Protein AF-A0A0B8PSY9-F1 (afdb_monomer_lite)

Radius of gyration: 21.21 Å; chains: 1; bounding box: 65×30×63 Å

InterPro domains:
  IPR018584 Glycosyltransferase family 87 [PF09594] (90-192)

Secondary structure (DSSP, 8-state):
-HHHHHHHHHHHHHHHHHHHHHIIIIIHHHHHHHHHS--TT---TTHHHHHHHHHHHHHHTT-TGGGT-HHHHGGGS-HHHHTTT------S-TTHHHHHHHHHTS-HHHHHHHHHHHHHHHHHHHHHHHS---HHHHHHHHTSHHHHHHHHHT-SHHHHHHHHHHHHHTTTT-HHHHHHHHHHGGGSHHHHHHHHHHHHHHHHHHHHHHHHHSS--

Foldseek 3Di:
DVVVVVVVVVVLVVVLVVQVVCCVPPPCVVCVCVVPNPNLALDDQQQLVQLLLLQLLCVVVVNNVLQADQVSSLVSHPPSNVVNPHRRHDPWDPVLSVVCNVLNVDDPVVSLVVLLVVLVVLLVVLCVLQDDDDPVVNVCVCPGVVNVVCSRNVHCPSVLVSLQSQLVSCVPPPVVSSVVSLVVNVRHVVCVVVSVVVSVCVVVVCVVCVVVVVPDD

Sequence (217 aa):
MRSLKIEMILQEFYFGSVVALCYRLFFIPRQLCFFYGELSRGQVVGRDYLNAWTAINLAMDGKYEDIFFPDKFINHAPLNIQSTNVVAYFSYPPQYLLFLIPFSFFTYKISLILWTLTNLMVFYISIRCAFDFSKRNLFIMIFSPVVILNISFGQNGILTGSLFILAVSFIHNKPILSGIFFGLLTIKPTLVSLYHSLYFLVVIGEFLYQPLLLHWP

pLDDT: mean 74.14, std 16.17, range [36.41, 95.5]

Organism: NCBI:txid1481914

Structure (mmCIF, N/CA/C/O backbone):
data_AF-A0A0B8PSY9-F1
#
_entry.id   AF-A0A0B8PSY9-F1
#
loop_
_atom_site.group_PDB
_atom_site.id
_atom_site.type_symbol
_atom_site.label_atom_id
_atom_site.label_alt_id
_atom_site.label_comp_id
_atom_site.label_asym_id
_atom_site.label_entity_id
_atom_site.label_seq_id
_atom_site.pdbx_PDB_ins_code
_atom_site.Cartn_x
_atom_site.Cartn_y
_atom_site.Cartn_z
_atom_site.occupancy
_atom_site.B_iso_or_equiv
_atom_site.auth_seq_id
_atom_site.auth_comp_id
_atom_site.auth_asym_id
_atom_site.auth_atom_id
_atom_site.pdbx_PDB_model_num
ATOM 1 N N . MET A 1 1 ? -8.319 1.505 40.597 1.00 47.38 1 MET A N 1
ATOM 2 C CA . MET A 1 1 ? -8.176 2.412 39.425 1.00 47.38 1 MET A CA 1
ATOM 3 C C . MET A 1 1 ? -6.753 2.930 39.189 1.00 47.38 1 MET A C 1
ATOM 5 O O . MET A 1 1 ? -6.352 2.986 38.035 1.00 47.38 1 MET A O 1
ATOM 9 N N . ARG A 1 2 ? -5.970 3.310 40.216 1.00 39.88 2 ARG A N 1
ATOM 10 C CA . ARG A 1 2 ? -4.577 3.791 40.041 1.00 39.88 2 ARG A CA 1
ATOM 11 C C . ARG A 1 2 ? -3.582 2.687 39.627 1.00 39.88 2 ARG A C 1
ATOM 13 O O . ARG A 1 2 ? -2.696 2.964 38.831 1.00 39.88 2 ARG A O 1
ATOM 20 N N . SER A 1 3 ? -3.775 1.455 40.103 1.00 43.34 3 SER A N 1
ATOM 21 C CA . SER A 1 3 ? -2.954 0.275 39.765 1.00 43.34 3 SER A CA 1
ATOM 22 C C . SER A 1 3 ? -3.094 -0.159 38.301 1.00 43.34 3 SER A C 1
ATOM 24 O O . SER A 1 3 ? -2.090 -0.316 37.620 1.00 43.34 3 SER A O 1
ATOM 26 N N . LEU A 1 4 ? -4.327 -0.220 37.783 1.00 45.81 4 LEU A N 1
ATOM 27 C CA . LEU A 1 4 ? -4.625 -0.541 36.376 1.00 45.81 4 LEU A CA 1
ATOM 28 C C . LEU A 1 4 ? -3.958 0.429 35.385 1.00 45.81 4 LEU A C 1
ATOM 30 O O . LEU A 1 4 ? -3.499 0.018 34.326 1.00 45.81 4 LEU A O 1
ATOM 34 N N . LYS A 1 5 ? -3.851 1.720 35.735 1.00 47.41 5 LYS A N 1
ATOM 35 C CA . LYS A 1 5 ? -3.136 2.704 34.903 1.00 47.41 5 LYS A CA 1
ATOM 36 C C . LYS A 1 5 ? -1.628 2.448 34.856 1.00 47.41 5 LYS A C 1
ATOM 38 O O . LYS A 1 5 ? -1.018 2.707 33.828 1.00 47.41 5 LYS A O 1
ATOM 43 N N . ILE A 1 6 ? -1.035 1.960 35.946 1.00 51.66 6 ILE A N 1
ATOM 44 C CA . ILE A 1 6 ? 0.402 1.658 36.019 1.00 51.66 6 ILE A CA 1
ATOM 45 C C . ILE A 1 6 ? 0.712 0.381 35.236 1.00 51.66 6 ILE A C 1
ATOM 47 O O . ILE A 1 6 ? 1.653 0.378 34.450 1.00 51.66 6 ILE A O 1
ATOM 51 N N . GLU A 1 7 ? -0.107 -0.664 35.376 1.00 51.75 7 GLU A N 1
ATOM 52 C CA . GLU A 1 7 ? 0.047 -1.898 34.595 1.00 51.75 7 GLU A CA 1
ATOM 53 C C . GLU A 1 7 ? -0.077 -1.645 33.095 1.00 51.75 7 GLU A C 1
ATOM 55 O O . GLU A 1 7 ? 0.760 -2.113 32.333 1.00 51.75 7 GLU A O 1
ATOM 60 N N . MET A 1 8 ? -1.040 -0.820 32.679 1.00 47.91 8 MET A N 1
ATOM 61 C CA . MET A 1 8 ? -1.210 -0.444 31.276 1.00 47.91 8 MET A CA 1
ATOM 62 C C . MET A 1 8 ? 0.017 0.305 30.727 1.00 47.91 8 MET A C 1
ATOM 64 O O . MET A 1 8 ? 0.499 -0.013 29.643 1.00 47.91 8 MET A O 1
ATOM 68 N N . ILE A 1 9 ? 0.588 1.239 31.499 1.00 52.78 9 ILE A N 1
ATOM 69 C CA . ILE A 1 9 ? 1.818 1.956 31.117 1.00 52.78 9 ILE A CA 1
ATOM 70 C C . ILE A 1 9 ? 3.011 0.995 31.013 1.00 52.78 9 ILE A C 1
ATOM 72 O O . ILE A 1 9 ? 3.816 1.112 30.088 1.00 52.78 9 ILE A O 1
ATOM 76 N N . LEU A 1 10 ? 3.128 0.036 31.935 1.00 49.84 10 LEU A N 1
ATOM 77 C CA . LEU A 1 10 ? 4.190 -0.972 31.926 1.00 49.84 10 LEU A CA 1
ATOM 78 C C . LEU A 1 10 ? 4.044 -1.943 30.750 1.00 49.84 10 LEU A C 1
ATOM 80 O O . LEU A 1 10 ? 5.043 -2.264 30.113 1.00 49.84 10 LEU A O 1
ATOM 84 N N . GLN A 1 11 ? 2.821 -2.355 30.410 1.00 56.81 11 GLN A N 1
ATOM 85 C CA . GLN A 1 11 ? 2.537 -3.201 29.249 1.00 56.81 11 GLN A CA 1
ATOM 86 C C . GLN A 1 11 ? 2.895 -2.496 27.940 1.00 56.81 11 GLN A C 1
ATOM 88 O O . GLN A 1 11 ? 3.512 -3.094 27.064 1.00 56.81 11 GLN A O 1
ATOM 93 N N . GLU A 1 12 ? 2.573 -1.210 27.821 1.00 54.72 12 GLU A N 1
ATOM 94 C CA . GLU A 1 12 ? 2.927 -0.407 26.650 1.00 54.72 12 GLU A CA 1
ATOM 95 C C . GLU A 1 12 ? 4.437 -0.161 26.548 1.00 54.72 12 GLU A C 1
ATOM 97 O O . GLU A 1 12 ? 4.996 -0.204 25.451 1.00 54.72 12 GLU A O 1
ATOM 102 N N . PHE A 1 13 ? 5.119 0.060 27.676 1.00 54.88 13 PHE A N 1
ATOM 103 C CA . PHE A 1 13 ? 6.575 0.205 27.708 1.00 54.88 13 PHE A CA 1
ATOM 104 C C . PHE A 1 13 ? 7.282 -1.116 27.374 1.00 54.88 13 PHE A C 1
ATOM 106 O O . PHE A 1 13 ? 8.259 -1.139 26.623 1.00 54.88 13 PHE A O 1
ATOM 113 N N . TYR A 1 14 ? 6.757 -2.234 27.875 1.00 59.72 14 TYR A N 1
ATOM 114 C CA . TYR A 1 14 ? 7.242 -3.575 27.568 1.00 59.72 14 TYR A CA 1
ATOM 115 C C . TYR A 1 14 ? 7.034 -3.909 26.087 1.00 59.72 14 TYR A C 1
ATOM 117 O O . TYR A 1 14 ? 7.961 -4.335 25.404 1.00 59.72 14 TYR A O 1
ATOM 125 N N . PHE A 1 15 ? 5.853 -3.611 25.548 1.00 59.28 15 PHE A N 1
ATOM 126 C CA . PHE A 1 15 ? 5.566 -3.788 24.130 1.00 59.28 15 PHE A CA 1
ATOM 127 C C . PHE A 1 15 ? 6.504 -2.935 23.266 1.00 59.28 15 PHE A C 1
ATOM 129 O O . PHE A 1 15 ? 7.172 -3.466 22.385 1.00 59.28 15 PHE A O 1
ATOM 136 N N . GLY A 1 16 ? 6.643 -1.639 23.564 1.00 55.50 16 GLY A N 1
ATOM 137 C CA . GLY A 1 16 ? 7.551 -0.743 22.843 1.00 55.50 16 GLY A CA 1
ATOM 138 C C . GLY A 1 16 ? 9.023 -1.171 22.900 1.00 55.50 16 GLY A C 1
ATOM 139 O O . GLY A 1 16 ? 9.730 -1.061 21.900 1.00 55.50 16 GLY A O 1
ATOM 140 N N . SER A 1 17 ? 9.486 -1.710 24.031 1.00 54.12 17 SER A N 1
ATOM 141 C CA . SER A 1 17 ? 10.870 -2.177 24.200 1.00 54.12 17 SER A CA 1
ATOM 142 C C . SER A 1 17 ? 11.144 -3.512 23.502 1.00 54.12 17 SER A C 1
ATOM 144 O O . SER A 1 17 ? 12.184 -3.637 22.857 1.00 54.12 17 SER A O 1
ATOM 146 N N . VAL A 1 18 ? 10.210 -4.468 23.525 1.00 64.19 18 VAL A N 1
ATOM 147 C CA . VAL A 1 18 ? 10.298 -5.717 22.741 1.00 64.19 18 VAL A CA 1
ATOM 148 C C . VAL A 1 18 ? 10.314 -5.406 21.247 1.00 64.19 18 VAL A C 1
ATOM 150 O O . VAL A 1 18 ? 11.154 -5.902 20.504 1.00 64.19 18 VAL A O 1
ATOM 153 N N . VAL A 1 19 ? 9.435 -4.511 20.814 1.00 60.22 19 VAL A N 1
ATOM 154 C CA . VAL A 1 19 ? 9.326 -4.049 19.432 1.00 60.22 19 VAL A CA 1
ATOM 155 C C . VAL A 1 19 ? 10.614 -3.352 18.964 1.00 60.22 19 VAL A C 1
ATOM 157 O O . VAL A 1 19 ? 11.132 -3.660 17.887 1.00 60.22 19 VAL A O 1
ATOM 160 N N . ALA A 1 20 ? 11.187 -2.472 19.791 1.00 55.94 20 ALA A N 1
ATOM 161 C CA . ALA A 1 20 ? 12.469 -1.823 19.520 1.00 55.94 20 ALA A CA 1
ATOM 162 C C . ALA A 1 20 ? 13.642 -2.818 19.510 1.00 55.94 20 ALA A C 1
ATOM 164 O O . ALA A 1 20 ? 14.551 -2.683 18.691 1.00 55.94 20 ALA A O 1
ATOM 165 N N . LEU A 1 21 ? 13.620 -3.833 20.377 1.00 63.31 21 LEU A N 1
ATOM 166 C CA . LEU A 1 21 ? 14.633 -4.885 20.445 1.00 63.31 21 LEU A CA 1
ATOM 167 C C . LEU A 1 21 ? 14.578 -5.804 19.217 1.00 63.31 21 LEU A C 1
ATOM 169 O O . LEU A 1 21 ? 15.612 -6.057 18.605 1.00 63.31 21 LEU A O 1
ATOM 173 N N . CYS A 1 22 ? 13.387 -6.236 18.795 1.00 60.94 22 CYS A N 1
ATOM 174 C CA . CYS A 1 22 ? 13.188 -6.993 17.558 1.00 60.94 22 CYS A CA 1
ATOM 175 C C . CYS A 1 22 ? 13.665 -6.197 16.334 1.00 60.94 22 CYS A C 1
ATOM 177 O O . CYS A 1 22 ? 14.347 -6.746 15.468 1.00 60.94 22 CYS A O 1
ATOM 179 N N . TYR A 1 23 ? 13.378 -4.892 16.290 1.00 59.50 23 TYR A N 1
ATOM 180 C CA . TYR A 1 23 ? 13.890 -3.995 15.252 1.00 59.50 23 TYR A CA 1
ATOM 181 C C . TYR A 1 23 ? 15.427 -3.898 15.274 1.00 59.50 23 TYR A C 1
ATOM 183 O O . TYR A 1 23 ? 16.082 -3.975 14.234 1.00 59.50 23 TYR A O 1
ATOM 191 N N . ARG A 1 24 ? 16.037 -3.796 16.460 1.00 56.50 24 ARG A N 1
ATOM 192 C CA . ARG A 1 24 ? 17.499 -3.729 16.614 1.00 56.50 24 ARG A CA 1
ATOM 193 C C . ARG A 1 24 ? 18.202 -5.024 16.209 1.00 56.50 24 ARG A C 1
ATOM 195 O O . ARG A 1 24 ? 19.184 -4.964 15.479 1.00 56.50 24 ARG A O 1
ATOM 202 N N . LEU A 1 25 ? 17.708 -6.170 16.675 1.00 60.06 25 LEU A N 1
ATOM 203 C CA . LEU A 1 25 ? 18.386 -7.461 16.538 1.00 60.06 25 LEU A CA 1
ATOM 204 C C . LEU A 1 25 ? 18.235 -8.076 15.142 1.00 60.06 25 LEU A C 1
ATOM 206 O O . LEU A 1 25 ? 19.196 -8.628 14.619 1.00 60.06 25 LEU A O 1
ATOM 210 N N . PHE A 1 26 ? 17.059 -7.962 14.518 1.00 56.12 26 PHE A N 1
ATOM 211 C CA . PHE A 1 26 ? 16.818 -8.564 13.201 1.00 56.12 26 PHE A CA 1
ATOM 212 C C . PHE A 1 26 ? 17.033 -7.600 12.034 1.00 56.12 26 PHE A C 1
ATOM 214 O O . PHE A 1 26 ? 17.347 -8.041 10.926 1.00 56.12 26 PHE A O 1
ATOM 221 N N . PHE A 1 27 ? 16.838 -6.296 12.250 1.00 55.28 27 PHE A N 1
ATOM 222 C CA . PHE A 1 27 ? 16.660 -5.352 11.147 1.00 55.28 27 PHE A CA 1
ATOM 223 C C . PHE A 1 27 ? 17.828 -4.401 10.926 1.00 55.28 27 PHE A C 1
ATOM 225 O O . PHE A 1 27 ? 18.208 -4.206 9.774 1.00 55.28 27 PHE A O 1
ATOM 232 N N . ILE A 1 28 ? 18.451 -3.865 11.977 1.00 57.25 28 ILE A N 1
ATOM 233 C CA . ILE A 1 28 ? 19.611 -2.972 11.820 1.00 57.25 28 ILE A CA 1
ATOM 234 C C . ILE A 1 28 ? 20.766 -3.645 11.052 1.00 57.25 28 ILE A C 1
ATOM 236 O O . ILE A 1 28 ? 21.241 -3.034 10.102 1.00 57.25 28 ILE A O 1
ATOM 240 N N . PRO A 1 29 ? 21.170 -4.903 11.314 1.00 56.75 29 PRO A N 1
ATOM 241 C CA . PRO A 1 29 ? 22.237 -5.546 10.536 1.00 56.75 29 PRO A CA 1
ATOM 242 C C . PRO A 1 29 ? 21.872 -5.734 9.054 1.00 56.75 29 PRO A C 1
ATOM 244 O O . PRO A 1 29 ? 22.708 -5.575 8.166 1.00 56.75 29 PRO A O 1
ATOM 247 N N . ARG A 1 30 ? 20.595 -6.031 8.776 1.00 54.25 30 ARG A N 1
ATOM 248 C CA . ARG A 1 30 ? 20.078 -6.303 7.426 1.00 54.25 30 ARG A CA 1
ATOM 249 C C . ARG A 1 30 ? 19.860 -5.023 6.608 1.00 54.25 30 ARG A C 1
ATOM 251 O O . ARG A 1 30 ? 19.989 -5.066 5.390 1.00 54.25 30 ARG A O 1
ATOM 258 N N . GLN A 1 31 ? 19.567 -3.906 7.278 1.00 53.16 31 GLN A N 1
ATOM 259 C CA . GLN A 1 31 ? 19.403 -2.571 6.690 1.00 53.16 31 GLN A CA 1
ATOM 260 C C . GLN A 1 31 ? 20.717 -1.775 6.659 1.00 53.16 31 GLN A C 1
ATOM 262 O O . GLN A 1 31 ? 20.899 -0.948 5.783 1.00 53.16 31 GLN A O 1
ATOM 267 N N . LEU A 1 32 ? 21.687 -2.012 7.545 1.00 52.78 32 LEU A N 1
ATOM 268 C CA . LEU A 1 32 ? 23.009 -1.378 7.427 1.00 52.78 32 LEU A CA 1
ATOM 269 C C . LEU A 1 32 ? 23.721 -1.819 6.139 1.00 52.78 32 LEU A C 1
ATOM 271 O O . LEU A 1 32 ? 24.374 -0.998 5.505 1.00 52.78 32 LEU A O 1
ATOM 275 N N . CYS A 1 33 ? 23.499 -3.055 5.676 1.00 50.47 33 CYS A N 1
ATOM 276 C CA . CYS A 1 33 ? 23.909 -3.484 4.331 1.00 50.47 33 CYS A CA 1
ATOM 277 C C . CYS A 1 33 ? 23.222 -2.694 3.199 1.00 50.47 33 CYS A C 1
ATOM 279 O O . CYS A 1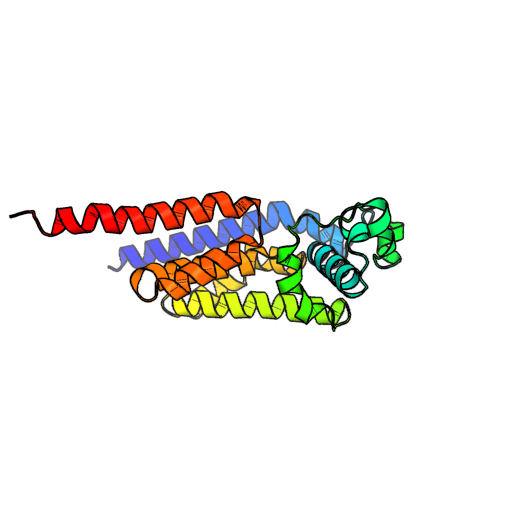 33 ? 23.784 -2.595 2.115 1.00 50.47 33 CYS A O 1
ATOM 281 N N . PHE A 1 34 ? 22.039 -2.118 3.447 1.00 50.41 34 PHE A N 1
ATOM 282 C CA . PHE A 1 34 ? 21.325 -1.246 2.508 1.00 50.41 34 PHE A CA 1
ATOM 283 C C . PHE A 1 34 ? 21.979 0.141 2.398 1.00 50.41 34 PHE A C 1
ATOM 285 O O . PHE A 1 34 ? 21.939 0.752 1.336 1.00 50.41 34 PHE A O 1
ATOM 292 N N . PHE A 1 35 ? 22.586 0.636 3.485 1.00 49.66 35 PHE A N 1
ATOM 293 C CA . PHE A 1 35 ? 23.215 1.962 3.541 1.00 49.66 35 PHE A CA 1
ATOM 294 C C . PHE A 1 35 ? 24.740 1.951 3.317 1.00 49.66 35 PHE A C 1
ATOM 296 O O . PHE A 1 35 ? 25.276 2.971 2.893 1.00 49.66 35 PHE A O 1
ATOM 303 N N . TYR A 1 36 ? 25.437 0.838 3.594 1.00 45.78 36 TYR A N 1
ATOM 304 C CA . TYR A 1 36 ? 26.911 0.780 3.639 1.00 45.78 36 TYR A CA 1
ATOM 305 C C . TYR A 1 36 ? 27.564 -0.333 2.796 1.00 45.78 36 TYR A C 1
ATOM 307 O O . TYR A 1 36 ? 28.788 -0.428 2.786 1.00 45.78 36 TYR A O 1
ATOM 315 N N . GLY A 1 37 ? 26.801 -1.195 2.114 1.00 43.44 37 GLY A N 1
ATOM 316 C CA . GLY A 1 37 ? 27.359 -2.255 1.261 1.00 43.44 37 GLY A CA 1
ATOM 317 C C . GLY A 1 37 ? 27.385 -1.885 -0.226 1.00 43.44 37 GLY A C 1
ATOM 318 O O . GLY A 1 37 ? 26.468 -1.224 -0.711 1.00 43.44 37 GLY A O 1
ATOM 319 N N . GLU A 1 38 ? 28.375 -2.382 -0.980 1.00 44.31 38 GLU A N 1
ATOM 320 C CA . GLU A 1 38 ? 28.208 -2.566 -2.428 1.00 44.31 38 GLU A CA 1
ATOM 321 C C . GLU A 1 38 ? 27.103 -3.617 -2.628 1.00 44.31 38 GLU A C 1
ATOM 323 O O . GLU A 1 38 ? 27.238 -4.784 -2.255 1.00 44.31 38 GLU A O 1
ATOM 328 N N . LEU A 1 39 ? 25.940 -3.164 -3.096 1.00 47.22 39 LEU A N 1
ATOM 329 C CA . LEU A 1 39 ? 24.668 -3.889 -3.073 1.00 47.22 39 LEU A CA 1
ATOM 330 C C . LEU A 1 39 ? 24.694 -5.145 -3.966 1.00 47.22 39 LEU A C 1
ATOM 332 O O . LEU A 1 39 ? 24.200 -5.126 -5.091 1.00 47.22 39 LEU A O 1
ATOM 336 N N . SER A 1 40 ? 25.163 -6.279 -3.443 1.00 45.31 40 SER A N 1
ATOM 337 C CA . SER A 1 40 ? 25.241 -7.576 -4.149 1.00 45.31 40 SER A CA 1
ATOM 338 C C . SER A 1 40 ? 23.890 -8.190 -4.576 1.00 45.31 40 SER A C 1
ATOM 340 O O . SER A 1 40 ? 23.852 -9.311 -5.077 1.00 45.31 40 SER A O 1
ATOM 342 N N . ARG A 1 41 ? 22.765 -7.487 -4.359 1.00 51.41 41 ARG A N 1
ATOM 343 C CA . ARG A 1 41 ? 21.387 -7.953 -4.621 1.00 51.41 41 ARG A CA 1
ATOM 344 C C . ARG A 1 41 ? 20.435 -6.866 -5.143 1.00 51.41 41 ARG A C 1
ATOM 346 O O . ARG A 1 41 ? 19.239 -6.961 -4.884 1.00 51.41 41 ARG A O 1
ATOM 353 N N . GLY A 1 42 ? 20.923 -5.784 -5.756 1.00 52.06 42 GLY A N 1
ATOM 354 C CA . GLY A 1 42 ? 20.050 -4.840 -6.481 1.00 52.06 42 GLY A CA 1
ATOM 355 C C . GLY A 1 42 ? 18.915 -4.188 -5.690 1.00 52.06 42 GLY A C 1
ATOM 356 O O . GLY A 1 42 ? 17.844 -3.935 -6.243 1.00 52.06 42 GLY A O 1
ATOM 357 N N . GLN A 1 43 ? 19.084 -3.971 -4.383 1.00 60.44 43 GLN A N 1
ATOM 358 C CA . GLN A 1 43 ? 17.982 -3.498 -3.548 1.00 60.44 43 GLN A CA 1
ATOM 359 C C . GLN A 1 43 ? 17.605 -2.050 -3.892 1.00 60.44 43 GLN A C 1
ATOM 361 O O . GLN A 1 43 ? 18.409 -1.133 -3.763 1.00 60.44 43 GLN A O 1
ATOM 366 N N . VAL A 1 44 ? 16.347 -1.856 -4.291 1.00 63.84 44 VAL A N 1
ATOM 367 C CA . VAL A 1 44 ? 15.720 -0.550 -4.528 1.00 63.84 44 VAL A CA 1
ATOM 368 C C . VAL A 1 44 ? 14.789 -0.228 -3.360 1.00 63.84 44 VAL A C 1
ATOM 370 O O . VAL A 1 44 ? 14.094 -1.114 -2.859 1.00 63.84 44 VAL A O 1
ATOM 373 N N . VAL A 1 45 ? 14.762 1.031 -2.905 1.00 68.69 45 VAL A N 1
ATOM 374 C CA . VAL A 1 45 ? 13.760 1.498 -1.924 1.00 68.69 45 VAL A CA 1
ATOM 375 C C . VAL A 1 45 ? 12.376 1.199 -2.487 1.00 68.69 45 VAL A C 1
ATOM 377 O O . VAL A 1 45 ? 12.094 1.618 -3.605 1.00 68.69 45 VAL A O 1
ATOM 380 N N . GLY A 1 46 ? 11.523 0.491 -1.743 1.00 77.25 46 GLY A N 1
ATOM 381 C CA . GLY A 1 46 ? 10.216 0.077 -2.253 1.00 77.25 46 GLY A CA 1
ATOM 382 C C . GLY A 1 46 ? 10.253 -1.137 -3.189 1.00 77.25 46 GLY A C 1
ATOM 383 O O . GLY A 1 46 ? 9.341 -1.296 -3.990 1.00 77.25 46 GLY A O 1
ATOM 384 N N . ARG A 1 47 ? 11.286 -1.991 -3.114 1.00 79.06 47 ARG A N 1
ATOM 385 C CA . ARG A 1 47 ? 11.476 -3.164 -3.995 1.00 79.06 47 ARG A CA 1
ATOM 386 C C . ARG A 1 47 ? 10.206 -3.984 -4.243 1.00 79.06 47 ARG A C 1
ATOM 388 O O . ARG A 1 47 ? 9.957 -4.390 -5.371 1.00 79.06 47 ARG A O 1
ATOM 395 N N . ASP A 1 48 ? 9.408 -4.249 -3.214 1.00 82.12 48 ASP A N 1
ATOM 396 C CA . ASP A 1 48 ? 8.222 -5.091 -3.379 1.00 82.12 48 ASP A CA 1
ATOM 397 C C . ASP A 1 48 ? 7.090 -4.320 -4.084 1.00 82.12 48 ASP A C 1
ATOM 399 O O . ASP A 1 48 ? 6.326 -4.905 -4.851 1.00 82.12 48 ASP A O 1
ATOM 403 N N . TYR A 1 49 ? 7.029 -2.995 -3.904 1.00 88.50 49 TYR A N 1
ATOM 404 C CA . TYR A 1 49 ? 6.157 -2.123 -4.693 1.00 88.50 49 TYR A CA 1
ATOM 405 C C . TYR A 1 49 ? 6.615 -1.981 -6.143 1.00 88.50 49 TYR A C 1
ATOM 407 O O . TYR A 1 49 ? 5.773 -1.880 -7.029 1.00 88.50 49 TYR A O 1
ATOM 415 N N . LEU A 1 50 ? 7.920 -2.010 -6.417 1.00 87.44 50 LEU A N 1
ATOM 416 C CA . LEU A 1 50 ? 8.419 -1.984 -7.789 1.00 87.44 50 LEU A CA 1
ATOM 417 C C . LEU A 1 50 ? 7.829 -3.126 -8.621 1.00 87.44 50 LEU A C 1
ATOM 419 O O . LEU A 1 50 ? 7.379 -2.877 -9.731 1.00 87.44 50 LEU A O 1
ATOM 423 N N . ASN A 1 51 ? 7.737 -4.339 -8.068 1.00 88.12 51 ASN A N 1
ATOM 424 C CA . ASN A 1 51 ? 7.079 -5.453 -8.756 1.00 88.12 51 ASN A CA 1
ATOM 425 C C . ASN A 1 51 ? 5.604 -5.140 -9.060 1.00 88.12 51 ASN A C 1
ATOM 427 O O . ASN A 1 51 ? 5.111 -5.445 -10.141 1.00 88.12 51 ASN A O 1
ATOM 431 N N . ALA A 1 52 ? 4.890 -4.501 -8.132 1.00 90.44 52 ALA A N 1
ATOM 432 C CA . ALA A 1 52 ? 3.512 -4.079 -8.365 1.00 90.44 52 ALA A CA 1
ATOM 433 C C . ALA A 1 52 ? 3.424 -3.001 -9.464 1.00 90.44 52 ALA A C 1
ATOM 435 O O . ALA A 1 52 ? 2.582 -3.100 -10.353 1.00 90.44 52 ALA A O 1
ATOM 436 N N . TRP A 1 53 ? 4.319 -2.009 -9.437 1.00 91.69 53 TRP A N 1
ATOM 437 C CA . TRP A 1 53 ? 4.384 -0.932 -10.424 1.00 91.69 53 TRP A CA 1
ATOM 438 C C . TRP A 1 53 ? 4.739 -1.453 -11.825 1.00 91.69 53 TRP A C 1
ATOM 440 O O . TRP A 1 53 ? 4.071 -1.104 -12.794 1.00 91.69 53 TRP A O 1
ATOM 450 N N . THR A 1 54 ? 5.728 -2.338 -11.951 1.00 90.25 54 THR A N 1
ATOM 451 C CA . THR A 1 54 ? 6.074 -2.977 -13.230 1.00 90.25 54 THR A CA 1
ATOM 452 C C . THR A 1 54 ? 4.899 -3.794 -13.767 1.00 90.25 54 THR A C 1
ATOM 454 O O . THR A 1 54 ? 4.545 -3.653 -14.935 1.00 90.25 54 THR A O 1
ATOM 457 N N . ALA A 1 55 ? 4.233 -4.584 -12.917 1.00 92.19 55 ALA A N 1
ATOM 458 C CA . ALA A 1 55 ? 3.088 -5.394 -13.331 1.00 92.19 55 ALA A CA 1
ATOM 459 C C . ALA A 1 55 ? 1.917 -4.551 -13.855 1.00 92.19 55 ALA A C 1
ATOM 461 O O . ALA A 1 55 ? 1.337 -4.891 -14.884 1.00 92.19 55 ALA A O 1
ATOM 462 N N . ILE A 1 56 ? 1.576 -3.440 -13.188 1.00 93.62 56 ILE A N 1
ATOM 463 C CA . ILE A 1 56 ? 0.485 -2.584 -13.669 1.00 93.62 56 ILE A CA 1
ATOM 464 C C . ILE A 1 56 ? 0.846 -1.856 -14.963 1.00 93.62 56 ILE A C 1
ATOM 466 O O . ILE A 1 56 ? -0.002 -1.763 -15.840 1.00 93.62 56 ILE A O 1
ATOM 470 N N . ASN A 1 57 ? 2.086 -1.395 -15.136 1.00 92.19 57 ASN A N 1
ATOM 471 C CA . ASN A 1 57 ? 2.485 -0.763 -16.395 1.00 92.19 57 ASN A CA 1
ATOM 472 C C . ASN A 1 57 ? 2.441 -1.762 -17.560 1.00 92.19 57 ASN A C 1
ATOM 474 O O . ASN A 1 57 ? 1.920 -1.433 -18.619 1.00 92.19 57 ASN A O 1
ATOM 478 N N . LEU A 1 58 ? 2.859 -3.013 -17.340 1.00 92.75 58 LEU A N 1
ATOM 479 C CA . LEU A 1 58 ? 2.695 -4.078 -18.334 1.00 92.75 58 LEU A CA 1
ATOM 480 C C . LEU A 1 58 ? 1.231 -4.350 -18.674 1.00 92.75 58 LEU A C 1
ATOM 482 O O . LEU A 1 58 ? 0.894 -4.516 -19.844 1.00 92.75 58 LEU A O 1
ATOM 486 N N . ALA A 1 59 ? 0.357 -4.363 -17.668 1.00 93.62 59 ALA A N 1
ATOM 487 C CA . ALA A 1 59 ? -1.075 -4.522 -17.880 1.00 93.62 59 ALA A CA 1
ATOM 488 C C . ALA A 1 59 ? -1.670 -3.358 -18.691 1.00 93.62 59 ALA A C 1
ATOM 490 O O . ALA A 1 59 ? -2.496 -3.591 -19.569 1.00 93.62 59 ALA A O 1
ATOM 491 N N . MET A 1 60 ? -1.241 -2.120 -18.425 1.00 94.25 60 MET A N 1
ATOM 492 C CA . MET A 1 60 ? -1.688 -0.927 -19.155 1.00 94.25 60 MET A CA 1
ATOM 493 C C . MET A 1 60 ? -1.165 -0.886 -20.598 1.00 94.25 60 MET A C 1
ATOM 495 O O . MET A 1 60 ? -1.865 -0.398 -21.480 1.00 94.25 60 MET A O 1
ATOM 499 N N . ASP A 1 61 ? 0.008 -1.470 -20.848 1.00 92.88 61 ASP A N 1
ATOM 500 C CA . ASP A 1 61 ? 0.582 -1.670 -22.185 1.00 92.88 61 ASP A CA 1
ATOM 501 C C . ASP A 1 61 ? -0.047 -2.856 -22.949 1.00 92.88 61 ASP A C 1
ATOM 503 O O . ASP A 1 61 ? 0.359 -3.160 -24.072 1.00 92.88 61 ASP A O 1
ATOM 507 N N . GLY A 1 62 ? -1.000 -3.578 -22.346 1.00 92.31 62 GLY A N 1
ATOM 508 C CA . GLY A 1 62 ? -1.619 -4.772 -22.930 1.00 92.31 62 GLY A CA 1
ATOM 509 C C . GLY A 1 62 ? -0.738 -6.031 -22.906 1.00 92.31 62 GLY A C 1
ATOM 510 O O . GLY A 1 62 ? -1.110 -7.054 -23.478 1.00 92.31 62 GLY A O 1
ATOM 511 N N . LYS A 1 63 ? 0.411 -6.001 -22.221 1.00 91.19 63 LYS A N 1
ATOM 512 C CA . LYS A 1 63 ? 1.381 -7.107 -22.115 1.00 91.19 63 LYS A CA 1
ATOM 513 C C . LYS A 1 63 ? 1.073 -8.023 -20.926 1.00 91.19 63 LYS A C 1
ATOM 515 O O . LYS A 1 63 ? 1.926 -8.273 -20.077 1.00 91.19 63 LYS A O 1
ATOM 520 N N . TYR A 1 64 ? -0.158 -8.526 -20.841 1.00 88.69 64 TYR A N 1
ATOM 521 C CA . TYR A 1 64 ? -0.611 -9.337 -19.700 1.00 88.69 64 TYR A CA 1
ATOM 522 C C . TYR A 1 64 ? 0.165 -10.646 -19.529 1.00 88.69 64 TYR A C 1
ATOM 524 O O . TYR A 1 64 ? 0.378 -11.089 -18.403 1.00 88.69 64 TYR A O 1
ATOM 532 N N . GLU A 1 65 ? 0.602 -11.255 -20.632 1.00 87.44 65 GLU A N 1
ATOM 533 C CA . GLU A 1 65 ? 1.372 -12.500 -20.597 1.00 87.44 65 GLU A CA 1
ATOM 534 C C . GLU A 1 65 ? 2.704 -12.306 -19.866 1.00 87.44 65 GLU A C 1
ATOM 536 O O . GLU A 1 65 ? 3.068 -13.116 -19.017 1.00 87.44 65 GLU A O 1
ATOM 541 N N . ASP A 1 66 ? 3.391 -11.191 -20.117 1.00 89.81 66 ASP A N 1
ATOM 542 C CA . ASP A 1 66 ? 4.714 -10.896 -19.558 1.00 89.81 66 ASP A CA 1
ATOM 543 C C . ASP A 1 66 ? 4.703 -10.747 -18.027 1.00 89.81 66 ASP A C 1
ATOM 545 O O . ASP A 1 66 ? 5.740 -10.916 -17.388 1.00 89.81 66 ASP A O 1
ATOM 549 N N . ILE A 1 67 ? 3.539 -10.476 -17.423 1.00 88.88 67 ILE A N 1
ATOM 550 C CA . ILE A 1 67 ? 3.382 -10.291 -15.972 1.00 88.88 67 ILE A CA 1
ATOM 551 C C . ILE A 1 67 ? 3.714 -11.574 -15.197 1.00 88.88 67 ILE A C 1
ATOM 553 O O . ILE A 1 67 ? 4.275 -11.513 -14.100 1.00 88.88 67 ILE A O 1
ATOM 557 N N . PHE A 1 68 ? 3.367 -12.736 -15.757 1.00 84.25 68 PHE A N 1
ATOM 558 C CA . PHE A 1 68 ? 3.425 -14.022 -15.056 1.00 84.25 68 PHE A CA 1
ATOM 559 C C . PHE A 1 68 ? 4.642 -14.876 -15.430 1.00 84.25 68 PHE A C 1
ATOM 561 O O . PHE A 1 68 ? 4.859 -15.919 -14.813 1.00 84.25 68 PHE A O 1
ATOM 568 N N . PHE A 1 69 ? 5.463 -14.430 -16.388 1.00 85.25 69 PHE A N 1
ATOM 569 C CA . PHE A 1 69 ? 6.704 -15.102 -16.779 1.00 85.25 69 PHE A CA 1
ATOM 570 C C . PHE A 1 69 ? 7.922 -14.325 -16.255 1.00 85.25 69 PHE A C 1
ATOM 572 O O . PHE A 1 69 ? 8.236 -13.272 -16.812 1.00 85.25 69 PHE A O 1
ATOM 579 N N . PRO A 1 70 ? 8.643 -14.826 -15.229 1.00 79.31 70 PRO A N 1
ATOM 580 C CA . PRO A 1 70 ? 9.772 -14.115 -14.615 1.00 79.31 70 PRO A CA 1
ATOM 581 C C . PRO A 1 70 ? 10.847 -13.659 -15.612 1.00 79.31 70 PRO A C 1
ATOM 583 O O . PRO A 1 70 ? 11.338 -12.534 -15.515 1.00 79.31 70 PRO A O 1
ATOM 586 N N . ASP A 1 71 ? 11.149 -14.495 -16.611 1.00 81.50 71 ASP A N 1
ATOM 587 C CA . ASP A 1 71 ? 12.152 -14.208 -17.647 1.00 81.50 71 ASP A CA 1
ATOM 588 C C . ASP A 1 71 ? 11.771 -13.007 -18.521 1.00 81.50 71 ASP A C 1
ATOM 590 O O . ASP A 1 71 ? 12.633 -12.268 -18.993 1.00 81.50 71 ASP A O 1
ATOM 594 N N . LYS A 1 72 ? 10.467 -12.790 -18.731 1.00 84.19 72 LYS A N 1
ATOM 595 C CA . LYS A 1 72 ? 9.955 -11.628 -19.463 1.00 84.19 72 LYS A CA 1
ATOM 596 C C . LYS A 1 72 ? 9.806 -10.424 -18.541 1.00 84.19 72 LYS A C 1
ATOM 598 O O . LYS A 1 72 ? 10.174 -9.317 -18.920 1.00 84.19 72 LYS A O 1
ATOM 603 N N . PHE A 1 73 ? 9.320 -10.649 -17.322 1.00 84.75 73 PHE A N 1
ATOM 604 C CA . PHE A 1 73 ? 9.051 -9.617 -16.326 1.00 84.75 73 PHE A CA 1
ATOM 605 C C . PHE A 1 73 ? 10.292 -8.782 -15.991 1.00 84.75 73 PHE A C 1
ATOM 607 O O . PHE A 1 73 ? 10.217 -7.554 -15.925 1.00 84.75 73 PHE A O 1
ATOM 614 N N . ILE A 1 74 ? 11.450 -9.431 -15.822 1.00 80.06 74 ILE A N 1
ATOM 615 C CA . ILE A 1 74 ? 12.693 -8.746 -15.448 1.00 80.06 74 ILE A CA 1
ATOM 616 C C . ILE A 1 74 ? 13.174 -7.754 -16.517 1.00 80.06 74 ILE A C 1
ATOM 618 O O . ILE A 1 74 ? 13.708 -6.706 -16.161 1.00 80.06 74 ILE A O 1
ATOM 622 N N . ASN A 1 75 ? 12.901 -8.007 -17.803 1.00 83.19 75 ASN A N 1
ATOM 623 C CA . ASN A 1 75 ? 13.279 -7.111 -18.908 1.00 83.19 75 ASN A CA 1
ATOM 624 C C . ASN A 1 75 ? 12.558 -5.756 -18.857 1.00 83.19 75 ASN A C 1
ATOM 626 O O . ASN A 1 75 ? 12.981 -4.800 -19.505 1.00 83.19 75 ASN A O 1
ATOM 630 N N . HIS A 1 76 ? 11.489 -5.663 -18.065 1.00 82.62 76 HIS A N 1
ATOM 631 C CA . HIS A 1 76 ? 10.710 -4.443 -17.861 1.00 82.62 76 HIS A CA 1
ATOM 632 C C . HIS A 1 76 ? 11.035 -3.745 -16.530 1.00 82.62 76 HIS A C 1
ATOM 634 O O . HIS A 1 76 ? 10.449 -2.712 -16.202 1.00 82.62 76 HIS A O 1
ATOM 640 N N . ALA A 1 77 ? 11.979 -4.278 -15.749 1.00 76.00 77 ALA A N 1
ATOM 641 C CA . ALA A 1 77 ? 12.525 -3.597 -14.580 1.00 76.00 77 ALA A CA 1
ATOM 642 C C . ALA A 1 77 ? 13.574 -2.539 -14.993 1.00 76.00 77 ALA A C 1
ATOM 644 O O . ALA A 1 77 ? 14.186 -2.659 -16.052 1.00 76.00 77 ALA A O 1
ATOM 645 N N . PRO A 1 78 ? 13.840 -1.511 -14.168 1.00 74.44 78 PRO A N 1
ATOM 646 C CA . PRO A 1 78 ? 14.961 -0.589 -14.370 1.00 74.44 78 PRO A CA 1
ATOM 647 C C . PRO A 1 78 ? 16.313 -1.291 -14.625 1.00 74.44 78 PRO A C 1
ATOM 649 O O . PRO A 1 78 ? 16.617 -2.305 -13.997 1.00 74.44 78 PRO A O 1
ATOM 652 N N . LEU A 1 79 ? 17.162 -0.729 -15.499 1.00 72.94 79 LEU A N 1
ATOM 653 C CA . LEU A 1 79 ? 18.443 -1.332 -15.930 1.00 72.94 79 LEU A CA 1
ATOM 654 C C . LEU A 1 79 ? 19.377 -1.718 -14.773 1.00 72.94 79 LEU A C 1
ATOM 656 O O . LEU A 1 79 ? 20.023 -2.761 -14.804 1.00 72.94 79 LEU A O 1
ATOM 660 N N . ASN A 1 80 ? 19.420 -0.895 -13.724 1.00 69.56 80 ASN A N 1
ATOM 661 C CA . ASN A 1 80 ? 20.217 -1.140 -12.520 1.00 69.56 80 ASN A CA 1
ATOM 662 C C . ASN A 1 80 ? 19.737 -2.347 -11.695 1.00 69.56 80 ASN A C 1
ATOM 664 O O . ASN A 1 80 ? 20.413 -2.741 -10.753 1.00 69.56 80 ASN A O 1
ATOM 668 N N . ILE A 1 81 ? 18.557 -2.883 -12.004 1.00 68.81 81 ILE A N 1
ATOM 669 C CA . ILE A 1 81 ? 17.957 -4.052 -11.359 1.00 68.81 81 ILE A CA 1
ATOM 670 C C . ILE A 1 81 ? 18.118 -5.271 -12.254 1.00 68.81 81 ILE A C 1
ATOM 672 O O . ILE A 1 81 ? 18.451 -6.342 -11.754 1.00 68.81 81 ILE A O 1
ATOM 676 N N . GLN A 1 82 ? 17.977 -5.101 -13.571 1.00 72.50 82 GLN A N 1
ATOM 677 C CA . GLN A 1 82 ? 18.270 -6.153 -14.547 1.00 72.50 82 GLN A CA 1
ATOM 678 C C . GLN A 1 82 ? 19.683 -6.722 -14.358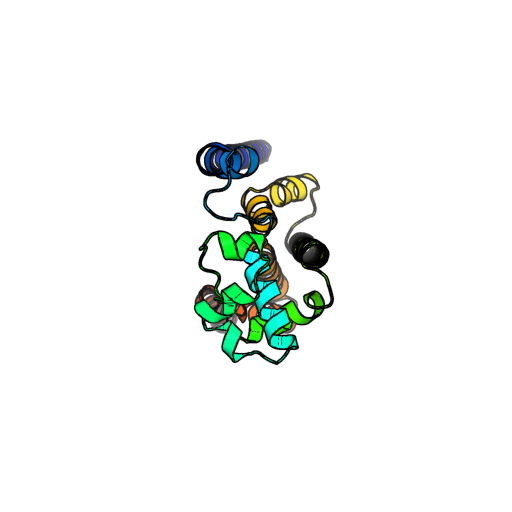 1.00 72.50 82 GLN A C 1
ATOM 680 O O . GLN A 1 82 ? 19.872 -7.934 -14.370 1.00 72.50 82 GLN A O 1
ATOM 685 N N . SER A 1 83 ? 20.666 -5.862 -14.071 1.00 66.19 83 SER A N 1
ATOM 686 C CA . SER A 1 83 ? 22.064 -6.253 -13.838 1.00 66.19 83 SER A CA 1
ATOM 687 C C . SER A 1 83 ? 22.315 -7.041 -12.543 1.00 66.19 83 SER A C 1
ATOM 689 O O . SER A 1 83 ? 23.438 -7.480 -12.304 1.00 66.19 83 SER A O 1
ATOM 691 N N . THR A 1 84 ? 21.302 -7.217 -11.689 1.00 64.25 84 THR A N 1
ATOM 692 C CA . THR A 1 84 ? 21.469 -7.766 -10.332 1.00 64.25 84 THR A CA 1
ATOM 693 C C . THR A 1 84 ? 21.020 -9.221 -10.197 1.00 64.25 84 THR A C 1
ATOM 695 O O . THR A 1 84 ? 21.150 -9.790 -9.113 1.00 64.25 84 THR A O 1
ATOM 698 N N . ASN A 1 85 ? 20.501 -9.834 -11.273 1.00 59.25 85 ASN A N 1
ATOM 699 C CA . ASN A 1 85 ? 19.959 -11.204 -11.304 1.00 59.25 85 ASN A CA 1
ATOM 700 C C . ASN A 1 85 ? 18.914 -11.504 -10.208 1.00 59.25 85 ASN A C 1
ATOM 702 O O . ASN A 1 85 ? 18.668 -12.659 -9.856 1.00 59.25 85 ASN A O 1
ATOM 706 N N . VAL A 1 86 ? 18.283 -10.473 -9.642 1.00 64.31 86 VAL A N 1
ATOM 707 C CA . VAL A 1 86 ? 17.219 -10.647 -8.653 1.00 64.31 86 VAL A CA 1
ATOM 708 C C . VAL A 1 86 ? 15.944 -11.035 -9.380 1.00 64.31 86 VAL A C 1
ATOM 710 O O . VAL A 1 86 ? 15.419 -10.261 -10.175 1.00 64.31 86 VAL A O 1
ATOM 713 N N . VAL A 1 87 ? 15.420 -12.220 -9.068 1.00 58.28 87 VAL A N 1
ATOM 714 C CA . VAL A 1 87 ? 14.150 -12.695 -9.623 1.00 58.28 87 VAL A CA 1
ATOM 715 C C . VAL A 1 87 ? 13.020 -11.762 -9.182 1.00 58.28 87 VAL A C 1
ATOM 717 O O . VAL A 1 87 ? 12.674 -11.695 -7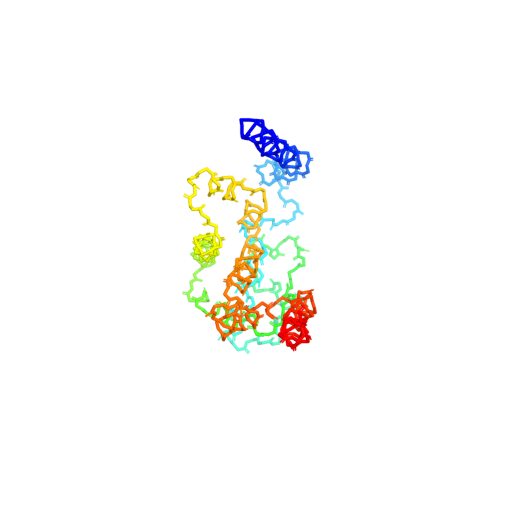.999 1.00 58.28 87 VAL A O 1
ATOM 720 N N . ALA A 1 88 ? 12.445 -11.048 -10.145 1.00 68.56 88 ALA A N 1
ATOM 721 C CA . ALA A 1 88 ? 11.253 -10.234 -9.980 1.00 68.56 88 ALA A CA 1
ATOM 722 C C . ALA A 1 88 ? 10.064 -10.975 -10.602 1.00 68.56 88 ALA A C 1
ATOM 724 O O . ALA A 1 88 ? 10.138 -11.438 -11.737 1.00 68.56 88 ALA A O 1
ATOM 725 N N . TYR A 1 89 ? 8.980 -11.126 -9.846 1.00 75.12 89 TYR A N 1
ATOM 726 C CA . TYR A 1 89 ? 7.748 -11.742 -10.330 1.00 75.12 89 TYR A CA 1
ATOM 727 C C . TYR A 1 89 ? 6.546 -11.146 -9.604 1.00 75.12 89 TYR A C 1
ATOM 729 O O . TYR A 1 89 ? 6.638 -10.712 -8.450 1.00 75.12 89 TYR A O 1
ATOM 737 N N . PHE A 1 90 ? 5.404 -11.129 -10.282 1.00 84.31 90 PHE A N 1
ATOM 738 C CA . PHE A 1 90 ? 4.141 -10.688 -9.712 1.00 84.31 90 PHE A CA 1
ATOM 739 C C . PHE A 1 90 ? 3.415 -11.875 -9.065 1.00 84.31 90 PHE A C 1
ATOM 741 O O . PHE A 1 90 ? 2.980 -12.799 -9.743 1.00 84.31 90 PHE A O 1
ATOM 748 N N . SER A 1 91 ? 3.300 -11.868 -7.733 1.00 82.25 91 SER A N 1
ATOM 749 C CA . SER A 1 91 ? 2.724 -12.981 -6.947 1.00 82.25 91 SER A CA 1
ATOM 750 C C . SER A 1 91 ? 1.260 -12.764 -6.540 1.00 82.25 91 SER A C 1
ATOM 752 O O . SER A 1 91 ? 0.749 -13.454 -5.657 1.00 82.25 91 SER A O 1
ATOM 754 N N . TYR A 1 92 ? 0.604 -11.759 -7.114 1.00 83.69 92 TYR A N 1
ATOM 755 C CA . TYR A 1 92 ? -0.748 -11.349 -6.745 1.00 83.69 92 TYR A CA 1
ATOM 756 C C . TYR A 1 92 ? -1.754 -11.781 -7.813 1.00 83.69 92 TYR A C 1
ATOM 758 O O . TYR A 1 92 ? -1.388 -11.981 -8.972 1.00 83.69 92 TYR A O 1
ATOM 766 N N . PRO A 1 93 ? -3.032 -11.934 -7.445 1.00 84.62 93 PRO A N 1
ATOM 767 C CA . PRO A 1 93 ? -4.053 -12.300 -8.404 1.00 84.62 93 PRO A CA 1
ATOM 768 C C . PRO A 1 93 ? -4.389 -11.091 -9.304 1.00 84.62 93 PRO A C 1
ATOM 770 O O . PRO A 1 93 ? -4.176 -9.945 -8.888 1.00 84.62 93 PRO A O 1
ATOM 773 N N . PRO A 1 94 ? -4.934 -11.305 -10.517 1.00 85.50 94 PRO A N 1
ATOM 774 C CA . PRO A 1 94 ? -5.157 -10.234 -11.492 1.00 85.50 94 PRO A CA 1
ATOM 775 C C . PRO A 1 94 ? -5.985 -9.056 -10.965 1.00 85.50 94 PRO A C 1
ATOM 777 O O . PRO A 1 94 ? -5.705 -7.911 -11.308 1.00 85.50 94 PRO A O 1
ATOM 780 N N . GLN A 1 95 ? -6.951 -9.293 -10.069 1.00 86.62 95 GLN A N 1
ATOM 781 C CA . GLN A 1 95 ? -7.762 -8.224 -9.476 1.00 86.62 95 GLN A CA 1
ATOM 782 C C . GLN A 1 95 ? -6.948 -7.198 -8.673 1.00 86.62 95 GLN A C 1
ATOM 784 O O . GLN A 1 95 ? -7.406 -6.070 -8.502 1.00 86.62 95 GLN A O 1
ATOM 789 N N . TYR A 1 96 ? -5.738 -7.536 -8.206 1.00 88.00 96 TYR A N 1
ATOM 790 C CA . TYR A 1 96 ? -4.869 -6.561 -7.543 1.00 88.00 96 TYR A CA 1
ATOM 791 C C . TYR A 1 96 ? -4.469 -5.418 -8.482 1.00 88.00 96 TYR A C 1
ATOM 793 O O . TYR A 1 96 ? -4.321 -4.285 -8.033 1.00 88.00 96 TYR A O 1
ATOM 801 N N . LEU A 1 97 ? -4.369 -5.684 -9.789 1.00 90.31 97 LEU A N 1
ATOM 802 C CA . LEU A 1 97 ? -4.024 -4.675 -10.789 1.00 90.31 97 LEU A CA 1
ATOM 803 C C . LEU A 1 97 ? -5.042 -3.528 -10.815 1.00 90.31 97 LEU A C 1
ATOM 805 O O . LEU A 1 97 ? -4.640 -2.382 -10.977 1.00 90.31 97 LEU A O 1
ATOM 809 N N . LEU A 1 98 ? -6.327 -3.790 -10.543 1.00 90.62 98 LEU A N 1
ATOM 810 C CA . LEU A 1 98 ? -7.362 -2.748 -10.485 1.00 90.62 98 LEU A CA 1
ATOM 811 C C . LEU A 1 98 ? -7.045 -1.667 -9.440 1.00 90.62 98 LEU A C 1
ATOM 813 O O . LEU A 1 98 ? -7.274 -0.484 -9.681 1.00 90.62 98 LEU A O 1
ATOM 817 N N . PHE A 1 99 ? -6.457 -2.059 -8.307 1.00 90.00 99 PHE A N 1
ATOM 818 C CA . PHE A 1 99 ? -6.029 -1.129 -7.255 1.00 90.00 99 PHE A CA 1
ATOM 819 C C . PHE A 1 99 ? -4.793 -0.329 -7.646 1.00 90.00 99 PHE A C 1
ATOM 821 O O . PHE A 1 99 ? -4.541 0.735 -7.086 1.00 90.00 99 PHE A O 1
ATOM 828 N N . LEU A 1 100 ? -4.013 -0.850 -8.588 1.00 93.56 100 LEU A N 1
ATOM 829 C CA . LEU A 1 100 ? -2.770 -0.251 -9.036 1.00 93.56 100 LEU A CA 1
ATOM 830 C C . LEU A 1 100 ? -2.970 0.707 -10.218 1.00 93.56 100 LEU A C 1
ATOM 832 O O . LEU A 1 100 ? -2.097 1.542 -10.433 1.00 93.56 100 LEU A O 1
ATOM 836 N N . ILE A 1 101 ? -4.101 0.645 -10.940 1.00 94.75 101 ILE A N 1
ATOM 837 C CA . ILE A 1 101 ? -4.389 1.502 -12.111 1.00 94.75 101 ILE A CA 1
ATOM 838 C C . ILE A 1 101 ? -4.112 2.991 -11.840 1.00 94.75 101 ILE A C 1
ATOM 840 O O . ILE A 1 101 ? -3.408 3.606 -12.635 1.00 94.75 101 ILE A O 1
ATOM 844 N N . PRO A 1 102 ? -4.572 3.612 -10.733 1.00 95.50 102 PRO A N 1
ATOM 845 C CA . PRO A 1 102 ? -4.314 5.037 -10.511 1.00 95.50 102 PRO A CA 1
ATOM 846 C C . PRO A 1 102 ? -2.821 5.374 -10.415 1.00 95.50 102 PRO A C 1
ATOM 848 O O . PRO A 1 102 ? -2.420 6.506 -10.661 1.00 95.50 102 PRO A O 1
ATOM 851 N N . PHE A 1 103 ? -1.992 4.398 -10.054 1.00 94.75 103 PHE A N 1
ATOM 852 C CA . PHE A 1 103 ? -0.566 4.571 -9.829 1.00 94.75 103 PHE A CA 1
ATOM 853 C C . PHE A 1 103 ? 0.268 4.409 -11.110 1.00 94.75 103 PHE A C 1
ATOM 855 O O . PHE A 1 103 ? 1.378 4.936 -11.179 1.00 94.75 103 PHE A O 1
ATOM 862 N N . SER A 1 104 ? -0.258 3.752 -12.151 1.00 94.19 104 SER A N 1
ATOM 863 C CA . SER A 1 104 ? 0.465 3.572 -13.420 1.00 94.19 104 SER A CA 1
ATOM 864 C C . SER A 1 104 ? 0.666 4.875 -14.192 1.00 94.19 104 SER A C 1
ATOM 866 O O . SER A 1 104 ? 1.577 4.972 -15.002 1.00 94.19 104 SER A O 1
ATOM 868 N N . PHE A 1 105 ? -0.136 5.906 -13.921 1.00 95.00 105 PHE A N 1
ATOM 869 C CA . PHE A 1 105 ? 0.003 7.223 -14.553 1.00 95.00 105 PHE A CA 1
ATOM 870 C C . PHE A 1 105 ? 1.236 8.010 -14.082 1.00 95.00 105 PHE A C 1
ATOM 872 O O . PHE A 1 105 ? 1.494 9.111 -14.568 1.00 95.00 105 PHE A O 1
ATOM 879 N N . PHE A 1 106 ? 2.001 7.474 -13.127 1.00 92.81 106 PHE A N 1
ATOM 880 C CA . PHE A 1 106 ? 3.125 8.155 -12.503 1.00 92.81 106 PHE A CA 1
ATOM 881 C C . PHE A 1 106 ? 4.434 7.385 -12.676 1.00 92.81 106 PHE A C 1
ATOM 883 O O . PHE A 1 106 ? 4.477 6.154 -12.708 1.00 92.81 106 PHE A O 1
ATOM 890 N N . THR A 1 107 ? 5.545 8.128 -12.693 1.00 89.31 107 THR A N 1
ATOM 891 C CA . THR A 1 107 ? 6.883 7.527 -12.598 1.00 89.31 107 THR A CA 1
ATOM 892 C C . THR A 1 107 ? 7.025 6.748 -11.290 1.00 89.31 107 THR A C 1
ATOM 894 O O . THR A 1 107 ? 6.432 7.127 -10.279 1.00 89.31 107 THR A O 1
ATOM 897 N N . TYR A 1 108 ? 7.865 5.708 -11.275 1.00 85.50 108 TYR A N 1
ATOM 898 C CA . TYR A 1 108 ? 8.070 4.846 -10.104 1.00 85.50 108 TYR A CA 1
ATOM 899 C C . TYR A 1 108 ? 8.221 5.614 -8.778 1.00 85.50 108 TYR A C 1
ATOM 901 O O . TYR A 1 108 ? 7.568 5.287 -7.790 1.00 85.50 108 TYR A O 1
ATOM 909 N N . LYS A 1 109 ? 9.040 6.676 -8.756 1.00 86.44 109 LYS A N 1
ATOM 910 C CA . LYS A 1 109 ? 9.291 7.471 -7.542 1.00 86.44 109 LYS A CA 1
ATOM 911 C C . LYS A 1 109 ? 8.020 8.147 -7.022 1.00 86.44 109 LYS A C 1
ATOM 913 O O . LYS A 1 109 ? 7.725 8.060 -5.834 1.00 86.44 109 LYS A O 1
ATOM 918 N N . ILE A 1 110 ? 7.273 8.805 -7.909 1.00 90.56 110 ILE A N 1
ATOM 919 C CA . ILE A 1 110 ? 6.023 9.493 -7.554 1.00 90.56 110 ILE A CA 1
ATOM 920 C C . ILE A 1 110 ? 4.973 8.460 -7.141 1.00 90.56 110 ILE A C 1
ATOM 922 O O . ILE A 1 110 ? 4.320 8.610 -6.112 1.00 90.56 110 ILE A O 1
ATOM 926 N N . SER A 1 111 ? 4.881 7.372 -7.899 1.00 92.19 111 SER A N 1
ATOM 927 C CA . SER A 1 111 ? 3.991 6.249 -7.640 1.00 92.19 111 SER A CA 1
ATOM 928 C C . SER A 1 111 ? 4.211 5.640 -6.251 1.00 92.19 111 SER A C 1
ATOM 930 O O . SER A 1 111 ? 3.256 5.441 -5.506 1.00 92.19 111 SER A O 1
ATOM 932 N N . LEU A 1 112 ? 5.469 5.416 -5.855 1.00 89.44 112 LEU A N 1
ATOM 933 C CA . LEU A 1 112 ? 5.834 4.879 -4.541 1.00 89.44 112 LEU A CA 1
ATOM 934 C C . LEU A 1 112 ? 5.444 5.826 -3.397 1.00 89.44 112 LEU A C 1
ATOM 936 O O . LEU A 1 112 ? 4.963 5.371 -2.355 1.00 89.44 112 LEU A O 1
ATOM 940 N N . ILE A 1 113 ? 5.622 7.138 -3.585 1.00 91.62 113 ILE A N 1
ATOM 941 C CA . ILE A 1 113 ? 5.196 8.149 -2.607 1.00 91.62 113 ILE A CA 1
ATOM 942 C C . ILE A 1 113 ? 3.674 8.114 -2.459 1.00 91.62 113 ILE A C 1
ATOM 944 O O . ILE A 1 113 ? 3.175 7.994 -1.341 1.00 91.62 113 ILE A O 1
ATOM 948 N N . LEU A 1 114 ? 2.936 8.158 -3.571 1.00 95.50 114 LEU A N 1
ATOM 949 C CA . LEU A 1 114 ? 1.473 8.120 -3.562 1.00 95.50 114 LEU A CA 1
ATOM 950 C C . LEU A 1 114 ? 0.945 6.829 -2.932 1.00 95.50 114 LEU A C 1
ATOM 952 O O . LEU A 1 114 ? 0.015 6.875 -2.128 1.00 95.50 114 LEU A O 1
ATOM 956 N N . TRP A 1 115 ? 1.556 5.687 -3.244 1.00 94.38 115 TRP A N 1
ATOM 957 C CA . TRP A 1 115 ? 1.216 4.396 -2.652 1.00 94.38 115 TRP A CA 1
ATOM 958 C C . TRP A 1 115 ? 1.397 4.405 -1.135 1.00 94.38 115 TRP A C 1
ATOM 960 O O . TRP A 1 115 ? 0.495 4.040 -0.379 1.00 94.38 115 TRP A O 1
ATOM 970 N N . THR A 1 116 ? 2.546 4.899 -0.679 1.00 92.31 116 THR A N 1
ATOM 971 C CA . THR A 1 116 ? 2.867 5.014 0.745 1.00 92.31 116 THR A CA 1
ATOM 972 C C . THR A 1 116 ? 1.881 5.931 1.466 1.00 92.31 116 THR A C 1
ATOM 974 O O . THR A 1 116 ? 1.338 5.555 2.505 1.00 92.31 116 THR A O 1
ATOM 977 N N . LEU A 1 117 ? 1.604 7.109 0.902 1.00 94.25 117 LEU A N 1
ATOM 978 C CA . LEU A 1 117 ? 0.652 8.067 1.463 1.00 94.25 117 LEU A CA 1
ATOM 979 C C . LEU A 1 117 ? -0.768 7.500 1.503 1.00 94.25 117 LEU A C 1
ATOM 981 O O . LEU A 1 117 ? -1.455 7.676 2.504 1.00 94.25 117 LEU A O 1
ATOM 985 N N . THR A 1 118 ? -1.186 6.774 0.465 1.00 94.75 118 THR A N 1
ATOM 986 C CA . THR A 1 118 ? -2.497 6.113 0.424 1.00 94.75 118 THR A CA 1
ATOM 987 C C . THR A 1 118 ? -2.626 5.109 1.564 1.00 94.75 118 THR A C 1
ATOM 989 O O . THR A 1 118 ? -3.584 5.167 2.333 1.00 94.75 118 THR A O 1
ATOM 992 N N . ASN A 1 119 ? -1.626 4.243 1.743 1.00 92.50 119 ASN A N 1
ATOM 993 C CA . ASN A 1 119 ? -1.615 3.259 2.824 1.00 92.50 119 ASN A CA 1
ATOM 994 C C . ASN A 1 119 ? -1.675 3.928 4.203 1.00 92.50 119 ASN A C 1
ATOM 996 O O . ASN A 1 119 ? -2.465 3.518 5.052 1.00 92.50 119 ASN A O 1
ATOM 1000 N N . LEU A 1 120 ? -0.882 4.982 4.419 1.00 91.19 120 LEU A N 1
ATOM 1001 C CA . LEU A 1 120 ? -0.874 5.735 5.675 1.00 91.19 120 LEU A CA 1
ATOM 1002 C C . LEU A 1 120 ? -2.190 6.477 5.930 1.00 91.19 120 LEU A C 1
ATOM 1004 O O . LEU A 1 120 ? -2.639 6.539 7.073 1.00 91.19 120 LEU A O 1
ATOM 1008 N N . MET A 1 121 ? -2.826 7.007 4.887 1.00 92.88 121 MET A N 1
ATOM 1009 C CA . MET A 1 121 ? -4.111 7.690 5.000 1.00 92.88 121 MET A CA 1
ATOM 1010 C C . MET A 1 121 ? -5.223 6.712 5.385 1.00 92.88 121 MET A C 1
ATOM 1012 O O . MET A 1 121 ? -5.972 6.973 6.326 1.00 92.88 121 MET A O 1
ATOM 1016 N N . VAL A 1 122 ? -5.305 5.556 4.716 1.00 92.75 122 VAL A N 1
ATOM 1017 C CA . VAL A 1 122 ? -6.280 4.509 5.066 1.00 92.75 122 VAL A CA 1
ATOM 1018 C C . VAL A 1 122 ? -6.025 3.995 6.483 1.00 92.75 122 VAL A C 1
ATOM 1020 O O . VAL A 1 122 ? -6.972 3.808 7.247 1.00 92.75 122 VAL A O 1
ATOM 1023 N N . PHE A 1 123 ? -4.758 3.852 6.877 1.00 89.56 123 PHE A N 1
ATOM 1024 C CA . PHE A 1 123 ? -4.396 3.497 8.245 1.00 89.56 123 PHE A CA 1
ATOM 1025 C C . PHE A 1 123 ? -4.874 4.529 9.257 1.00 89.56 123 PHE A C 1
ATOM 1027 O O . PHE A 1 123 ? -5.566 4.170 10.208 1.00 89.56 123 PHE A O 1
ATOM 1034 N N . TYR A 1 124 ? -4.598 5.810 9.024 1.00 89.00 124 TYR A N 1
ATOM 1035 C CA . TYR A 1 124 ? -5.086 6.889 9.874 1.00 89.00 124 TYR A CA 1
ATOM 1036 C C . TYR A 1 124 ? -6.612 6.841 10.031 1.00 89.00 124 TYR A C 1
ATOM 1038 O O . TYR A 1 124 ? -7.105 6.849 11.158 1.00 89.00 124 TYR A O 1
ATOM 1046 N N . ILE A 1 125 ? -7.356 6.713 8.926 1.00 90.44 125 ILE A N 1
ATOM 1047 C CA . ILE A 1 125 ? -8.822 6.599 8.945 1.00 90.44 125 ILE A CA 1
ATOM 1048 C C . ILE A 1 125 ? -9.261 5.378 9.766 1.00 90.44 125 ILE A C 1
ATOM 1050 O O . ILE A 1 125 ? -10.133 5.509 10.622 1.00 90.44 125 ILE A O 1
ATOM 1054 N N . SER A 1 126 ? -8.628 4.217 9.572 1.00 89.31 126 SER A N 1
ATOM 1055 C CA . SER A 1 126 ? -8.964 2.993 10.313 1.00 89.31 126 SER A CA 1
ATOM 1056 C C . SER A 1 126 ? -8.820 3.162 11.823 1.00 89.31 126 SER A C 1
ATOM 1058 O O . SER A 1 126 ? -9.725 2.806 12.575 1.00 89.31 126 SER A O 1
ATOM 1060 N N . ILE A 1 127 ? -7.741 3.809 12.273 1.00 85.62 127 ILE A N 1
ATOM 1061 C CA . ILE A 1 127 ? -7.516 4.077 13.692 1.00 85.62 127 ILE A CA 1
ATOM 1062 C C . ILE A 1 127 ? -8.538 5.079 14.227 1.00 85.62 127 ILE A C 1
ATOM 1064 O O . ILE A 1 127 ? -9.045 4.896 15.331 1.00 85.62 127 ILE A O 1
ATOM 1068 N N . ARG A 1 128 ? -8.887 6.114 13.446 1.00 85.31 128 ARG A N 1
ATOM 1069 C CA . ARG A 1 128 ? -9.918 7.087 13.839 1.00 85.31 128 ARG A CA 1
ATOM 1070 C C . ARG A 1 128 ? -11.293 6.453 14.017 1.00 85.31 128 ARG A C 1
ATOM 1072 O O . ARG A 1 128 ? -12.048 6.951 14.846 1.00 85.31 128 ARG A O 1
ATOM 1079 N N . CYS A 1 129 ? -11.612 5.421 13.240 1.00 85.50 129 CYS A N 1
ATOM 1080 C CA . CYS A 1 129 ? -12.882 4.707 13.322 1.00 85.50 129 CYS A CA 1
ATOM 1081 C C . CYS A 1 129 ? -12.914 3.665 14.447 1.00 85.50 129 CYS A C 1
ATOM 1083 O O . CYS A 1 129 ? -13.975 3.453 15.024 1.00 85.50 129 CYS A O 1
ATOM 1085 N N . ALA A 1 130 ? -11.785 3.015 14.741 1.00 82.50 130 ALA A N 1
ATOM 1086 C CA . ALA A 1 130 ? -11.736 1.870 15.649 1.00 82.50 130 ALA A CA 1
ATOM 1087 C C . ALA A 1 130 ? -11.414 2.220 17.108 1.00 82.50 130 ALA A C 1
ATOM 1089 O O . ALA A 1 130 ? -11.813 1.485 18.008 1.00 82.50 130 ALA A O 1
ATOM 1090 N N . PHE A 1 131 ? -10.667 3.302 17.354 1.00 78.81 131 PHE A N 1
ATOM 1091 C CA . PHE A 1 131 ? -10.116 3.600 18.676 1.00 78.81 131 PHE A CA 1
ATOM 1092 C C . PHE A 1 131 ? -10.349 5.053 19.095 1.00 78.81 131 PHE A C 1
ATOM 1094 O O . PHE A 1 131 ? -10.327 5.975 18.272 1.00 78.81 131 PHE A O 1
ATOM 1101 N N . ASP A 1 132 ? -10.468 5.267 20.407 1.00 74.12 132 ASP A N 1
ATOM 1102 C CA . ASP A 1 132 ? -10.467 6.606 20.985 1.00 74.12 132 ASP A CA 1
ATOM 1103 C C . ASP A 1 132 ? -9.134 7.311 20.717 1.00 74.12 132 ASP A C 1
ATOM 1105 O O . ASP A 1 132 ? -8.034 6.785 20.933 1.00 74.12 132 ASP A O 1
ATOM 1109 N N . PHE A 1 133 ? -9.236 8.532 20.201 1.00 66.00 133 PHE A N 1
ATOM 1110 C CA . PHE A 1 133 ? -8.098 9.250 19.651 1.00 66.00 133 PHE A CA 1
ATOM 1111 C C . PHE A 1 133 ? -7.189 9.791 20.747 1.00 66.00 133 PHE A C 1
ATOM 1113 O O . PHE A 1 133 ? -7.435 10.856 21.311 1.00 66.00 133 PHE A O 1
ATOM 1120 N N . SER A 1 134 ? -6.076 9.105 20.993 1.00 73.50 134 SER A N 1
ATOM 1121 C CA . SER A 1 134 ? -4.952 9.679 21.724 1.00 73.50 134 SER A CA 1
ATOM 1122 C C . SER A 1 134 ? -3.774 9.900 20.771 1.00 73.50 134 SER A C 1
ATOM 1124 O O . SER A 1 134 ? -3.388 9.012 20.006 1.00 73.50 134 SER A O 1
ATOM 1126 N N . LYS A 1 135 ? -3.165 11.096 20.818 1.00 71.88 135 LYS A N 1
ATOM 1127 C CA . LYS A 1 135 ? -1.961 11.420 20.022 1.00 71.88 135 LYS A CA 1
ATOM 1128 C C . LYS A 1 135 ? -0.827 10.415 20.272 1.00 71.88 135 LYS A C 1
ATOM 1130 O O . LYS A 1 135 ? -0.036 10.137 19.378 1.00 71.88 135 LYS A O 1
ATOM 1135 N N . ARG A 1 136 ? -0.779 9.851 21.483 1.00 68.38 136 ARG A N 1
ATOM 1136 C CA . ARG A 1 136 ? 0.200 8.849 21.905 1.00 68.38 136 ARG A CA 1
ATOM 1137 C C . ARG A 1 136 ? 0.010 7.505 21.198 1.00 68.38 136 ARG A C 1
ATOM 1139 O O . ARG A 1 136 ? 0.990 6.954 20.711 1.00 68.38 136 ARG A O 1
ATOM 1146 N N . ASN A 1 137 ? -1.224 7.012 21.088 1.00 67.94 137 ASN A N 1
ATOM 1147 C CA . ASN A 1 137 ? -1.508 5.737 20.418 1.00 67.94 137 ASN A CA 1
ATOM 1148 C C . ASN A 1 137 ? -1.205 5.831 18.921 1.00 67.94 137 ASN A C 1
ATOM 1150 O O . ASN A 1 137 ? -0.580 4.933 18.363 1.00 67.94 137 ASN A O 1
ATOM 1154 N N . LEU A 1 138 ? -1.552 6.964 18.300 1.00 72.62 138 LEU A N 1
ATOM 1155 C CA . LEU A 1 138 ? -1.212 7.234 16.905 1.00 72.62 138 LEU A CA 1
ATOM 1156 C C . LEU A 1 138 ? 0.307 7.220 16.681 1.00 72.62 138 LEU A C 1
ATOM 1158 O O . LEU A 1 138 ? 0.781 6.617 15.722 1.00 72.62 138 LEU A O 1
ATOM 1162 N N . PHE A 1 139 ? 1.073 7.841 17.581 1.00 72.50 139 PHE A N 1
ATOM 1163 C CA . PHE A 1 139 ? 2.531 7.863 17.494 1.00 72.50 139 PHE A CA 1
ATOM 1164 C C . PHE A 1 139 ? 3.127 6.451 17.596 1.00 72.50 139 PHE A C 1
ATOM 1166 O O . PHE A 1 139 ? 3.880 6.038 16.720 1.00 72.50 139 PHE A O 1
ATOM 1173 N N . ILE A 1 140 ? 2.741 5.671 18.610 1.00 69.50 140 ILE A N 1
ATOM 1174 C CA . ILE A 1 140 ? 3.235 4.293 18.794 1.00 69.50 140 ILE A CA 1
ATOM 1175 C C . ILE A 1 140 ? 2.909 3.420 17.572 1.00 69.50 140 ILE A C 1
ATOM 1177 O O . ILE A 1 140 ? 3.739 2.626 17.133 1.00 69.50 140 ILE A O 1
ATOM 1181 N N . MET A 1 141 ? 1.721 3.590 16.992 1.00 71.12 141 MET A N 1
ATOM 1182 C CA . MET A 1 141 ? 1.279 2.828 15.827 1.00 71.12 141 MET A CA 1
ATOM 1183 C C . MET A 1 141 ? 2.027 3.207 14.542 1.00 71.12 141 MET A C 1
ATOM 1185 O O . MET A 1 141 ? 2.494 2.312 13.834 1.00 71.12 141 MET A O 1
ATOM 1189 N N . ILE A 1 142 ? 2.192 4.505 14.254 1.00 73.19 142 ILE A N 1
ATOM 1190 C CA . ILE A 1 142 ? 2.931 4.994 13.073 1.00 73.19 142 ILE A CA 1
ATOM 1191 C C . ILE A 1 142 ? 4.404 4.581 13.134 1.00 73.19 142 ILE A C 1
ATOM 1193 O O . ILE A 1 142 ? 4.973 4.178 12.124 1.00 73.19 142 ILE A O 1
ATOM 1197 N N . PHE A 1 143 ? 5.016 4.642 14.317 1.00 73.19 143 PHE A N 1
ATOM 1198 C CA . PHE A 1 143 ? 6.416 4.261 14.516 1.00 73.19 143 PHE A CA 1
ATOM 1199 C C . PHE A 1 143 ? 6.598 2.776 14.845 1.00 73.19 143 PHE A C 1
ATOM 1201 O O . PHE A 1 143 ? 7.692 2.349 15.218 1.00 73.19 143 PHE A O 1
ATOM 1208 N N . SER A 1 144 ? 5.551 1.964 14.680 1.00 71.25 144 SER A N 1
ATOM 1209 C CA . SER A 1 144 ? 5.693 0.522 14.815 1.00 71.25 144 SER A CA 1
ATOM 1210 C C . SER A 1 144 ? 6.613 -0.021 13.708 1.00 71.25 144 SER A C 1
ATOM 1212 O O . SER A 1 144 ? 6.535 0.410 12.553 1.00 71.25 144 SER A O 1
ATOM 1214 N N . PRO A 1 145 ? 7.466 -1.013 14.005 1.00 68.12 145 PRO A N 1
ATOM 1215 C CA . PRO A 1 145 ? 8.308 -1.674 13.023 1.00 68.12 145 PRO A CA 1
ATOM 1216 C C . PRO A 1 145 ? 7.505 -2.188 11.845 1.00 68.12 145 PRO A C 1
ATOM 1218 O O . PRO A 1 145 ? 7.940 -2.038 10.717 1.00 68.12 145 PRO A O 1
ATOM 1221 N N . VAL A 1 146 ? 6.301 -2.717 12.069 1.00 71.94 146 VAL A N 1
ATOM 1222 C CA . VAL A 1 146 ? 5.445 -3.199 10.980 1.00 71.94 146 VAL A CA 1
ATOM 1223 C C . VAL A 1 146 ? 5.177 -2.090 9.960 1.00 71.94 146 VAL A C 1
ATOM 1225 O O . VAL A 1 146 ? 5.332 -2.330 8.762 1.00 71.94 146 VAL A O 1
ATOM 1228 N N . VAL A 1 147 ? 4.850 -0.874 10.405 1.00 80.75 147 VAL A N 1
ATOM 1229 C CA . VAL A 1 147 ? 4.649 0.278 9.512 1.00 80.75 147 VAL A CA 1
ATOM 1230 C C . VAL A 1 147 ? 5.954 0.660 8.811 1.00 80.75 147 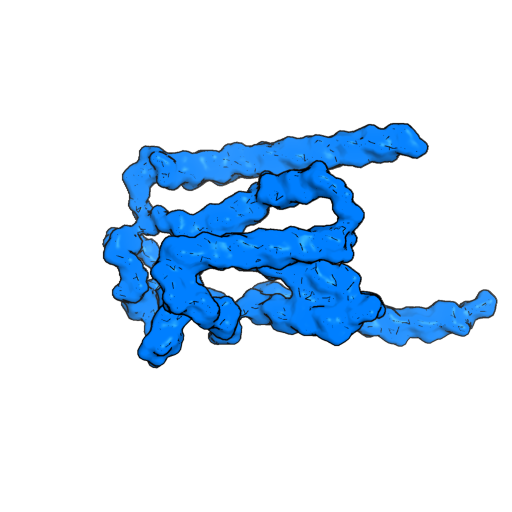VAL A C 1
ATOM 1232 O O . VAL A 1 147 ? 5.980 0.753 7.585 1.00 80.75 147 VAL A O 1
ATOM 1235 N N . ILE A 1 148 ? 7.060 0.781 9.550 1.00 78.69 148 ILE A N 1
ATOM 1236 C CA . ILE A 1 148 ? 8.379 1.141 8.994 1.00 78.69 148 ILE A CA 1
ATOM 1237 C C . ILE A 1 148 ? 8.827 0.148 7.913 1.00 78.69 148 ILE A C 1
ATOM 1239 O O . ILE A 1 148 ? 9.324 0.547 6.859 1.00 78.69 148 ILE A O 1
ATOM 1243 N N . LEU A 1 149 ? 8.627 -1.149 8.142 1.00 75.69 149 LEU A N 1
ATOM 1244 C CA . LEU A 1 149 ? 8.964 -2.203 7.189 1.00 75.69 149 LEU A CA 1
ATOM 1245 C C . LEU A 1 149 ? 8.097 -2.132 5.944 1.00 75.69 149 LEU A C 1
ATOM 1247 O O . LEU A 1 149 ? 8.607 -2.252 4.831 1.00 75.69 149 LEU A O 1
ATOM 1251 N N . ASN A 1 150 ? 6.799 -1.901 6.122 1.00 83.19 150 ASN A N 1
ATOM 1252 C CA . ASN A 1 150 ? 5.900 -1.782 4.990 1.00 83.19 150 ASN A CA 1
ATOM 1253 C C . ASN A 1 150 ? 6.244 -0.579 4.112 1.00 83.19 150 ASN A C 1
ATOM 1255 O O . ASN A 1 150 ? 6.243 -0.715 2.895 1.00 83.19 150 ASN A O 1
ATOM 1259 N N . ILE A 1 151 ? 6.619 0.552 4.711 1.00 85.00 151 ILE A N 1
ATOM 1260 C CA . ILE A 1 151 ? 7.091 1.729 3.973 1.00 85.00 151 ILE A CA 1
ATOM 1261 C C . ILE A 1 151 ? 8.407 1.415 3.250 1.00 85.00 151 ILE A C 1
ATOM 1263 O O . ILE A 1 151 ? 8.537 1.681 2.059 1.00 85.00 151 ILE A O 1
ATOM 1267 N N . SER A 1 152 ? 9.364 0.795 3.946 1.00 80.31 152 SER A N 1
ATOM 1268 C CA . SER A 1 152 ? 10.707 0.513 3.415 1.00 80.31 152 SER A CA 1
ATOM 1269 C C . SER A 1 152 ? 10.673 -0.415 2.193 1.00 80.31 152 SER A C 1
ATOM 1271 O O . SER A 1 152 ? 11.380 -0.188 1.208 1.00 80.31 152 SER A O 1
ATOM 1273 N N . PHE A 1 153 ? 9.837 -1.456 2.240 1.00 79.25 153 PHE A N 1
ATOM 1274 C CA . PHE A 1 153 ? 9.678 -2.417 1.146 1.00 79.25 153 PHE A CA 1
ATOM 1275 C C . PHE A 1 153 ? 8.575 -2.037 0.149 1.00 79.25 153 PHE A C 1
ATOM 1277 O O . PHE A 1 153 ? 8.526 -2.612 -0.935 1.00 79.25 153 PHE A O 1
ATOM 1284 N N . GLY A 1 154 ? 7.716 -1.066 0.470 1.00 84.31 154 GLY A N 1
ATOM 1285 C CA . GLY A 1 154 ? 6.538 -0.722 -0.333 1.00 84.31 154 GLY A CA 1
ATOM 1286 C C . GLY A 1 154 ? 5.407 -1.763 -0.244 1.00 84.31 154 GLY A C 1
ATOM 1287 O O . GLY A 1 154 ? 4.591 -1.903 -1.152 1.00 84.31 154 GLY A O 1
ATOM 1288 N N . GLN A 1 155 ? 5.358 -2.521 0.850 1.00 86.19 155 GLN A N 1
ATOM 1289 C CA . GLN A 1 155 ? 4.395 -3.601 1.069 1.00 86.19 155 GLN A CA 1
ATOM 1290 C C . GLN A 1 155 ? 2.971 -3.087 1.343 1.00 86.19 155 GLN A C 1
ATOM 1292 O O . GLN A 1 155 ? 2.752 -1.973 1.819 1.00 86.19 155 GLN A O 1
ATOM 1297 N N . ASN A 1 156 ? 1.985 -3.947 1.078 1.00 88.31 156 ASN A N 1
ATOM 1298 C CA . ASN A 1 156 ? 0.551 -3.671 1.246 1.00 88.31 156 ASN A CA 1
ATOM 1299 C C . ASN A 1 156 ? -0.015 -4.094 2.617 1.00 88.31 156 ASN A C 1
ATOM 1301 O O . ASN A 1 156 ? -1.231 -4.108 2.819 1.00 88.31 156 ASN A O 1
ATOM 1305 N N . GLY A 1 157 ? 0.844 -4.463 3.570 1.00 85.44 157 GLY A N 1
ATOM 1306 C CA . GLY A 1 157 ? 0.442 -4.903 4.907 1.00 85.44 157 GLY A CA 1
ATOM 1307 C C . GLY A 1 157 ? -0.282 -3.814 5.697 1.00 85.44 157 GLY A C 1
ATOM 1308 O O . GLY A 1 157 ? -1.262 -4.108 6.372 1.00 85.44 157 GLY A O 1
ATOM 1309 N N . ILE A 1 158 ? 0.134 -2.549 5.549 1.00 89.06 158 ILE A N 1
ATOM 1310 C CA . ILE A 1 158 ? -0.576 -1.408 6.151 1.00 89.06 158 ILE A CA 1
ATOM 1311 C C . ILE A 1 158 ? -1.997 -1.323 5.586 1.00 89.06 158 ILE A C 1
ATOM 1313 O O . ILE A 1 158 ? -2.951 -1.280 6.355 1.00 89.06 158 ILE A O 1
ATOM 1317 N N . LEU A 1 159 ? -2.154 -1.352 4.259 1.00 90.44 159 LEU A N 1
ATOM 1318 C CA . LEU A 1 159 ? -3.461 -1.253 3.605 1.00 90.44 159 LEU A CA 1
ATOM 1319 C C . LEU A 1 159 ? -4.403 -2.374 4.038 1.00 90.44 159 LEU A C 1
ATOM 1321 O O . LEU A 1 159 ? -5.517 -2.117 4.481 1.00 90.44 159 LEU A O 1
ATOM 1325 N N . THR A 1 160 ? -3.931 -3.617 3.945 1.00 88.88 160 THR A N 1
ATOM 1326 C CA . THR A 1 160 ? -4.717 -4.808 4.294 1.00 88.88 160 THR A CA 1
ATOM 1327 C C . THR A 1 160 ? -5.076 -4.838 5.780 1.00 88.88 160 THR A C 1
ATOM 1329 O O . THR A 1 160 ? -6.231 -5.070 6.119 1.00 88.88 160 THR A O 1
ATOM 1332 N N . GLY A 1 161 ? -4.148 -4.503 6.681 1.00 87.25 161 GLY A N 1
ATOM 1333 C CA . GLY A 1 161 ? -4.462 -4.368 8.106 1.00 87.25 161 GLY A CA 1
ATOM 1334 C C . GLY A 1 161 ? -5.498 -3.274 8.384 1.00 87.25 161 GLY A C 1
ATOM 1335 O O . GLY A 1 161 ? -6.421 -3.478 9.167 1.00 87.25 161 GLY A O 1
ATOM 1336 N N . SER A 1 162 ? -5.397 -2.139 7.692 1.00 90.00 162 SER A N 1
ATOM 1337 C CA . SER A 1 162 ? -6.323 -1.010 7.853 1.00 90.00 162 SER A CA 1
ATOM 1338 C C . SER A 1 162 ? -7.732 -1.339 7.361 1.00 90.00 162 SER A C 1
ATOM 1340 O O . SER A 1 162 ? -8.711 -1.024 8.034 1.00 90.00 162 SER A O 1
ATOM 1342 N N . LEU A 1 163 ? -7.842 -2.005 6.207 1.00 91.25 163 LEU A N 1
ATOM 1343 C CA . LEU A 1 163 ? -9.113 -2.495 5.672 1.00 91.25 163 LEU A CA 1
ATOM 1344 C C . LEU A 1 163 ? -9.754 -3.518 6.614 1.00 91.25 163 LEU A C 1
ATOM 1346 O O . LEU A 1 163 ? -10.957 -3.456 6.834 1.00 91.25 163 LEU A O 1
ATOM 1350 N N . PHE A 1 164 ? -8.963 -4.409 7.218 1.00 87.75 164 PHE A N 1
ATOM 1351 C CA . PHE A 1 164 ? -9.461 -5.355 8.217 1.00 87.75 164 PHE A CA 1
ATOM 1352 C C . PHE A 1 164 ? -10.003 -4.648 9.465 1.00 87.75 164 PHE A C 1
ATOM 1354 O O . PHE A 1 164 ? -11.111 -4.949 9.903 1.00 87.75 164 PHE A O 1
ATOM 1361 N N . ILE A 1 165 ? -9.263 -3.673 10.003 1.00 88.25 165 ILE A N 1
ATOM 1362 C CA . ILE A 1 165 ? -9.717 -2.859 11.140 1.00 88.25 165 ILE A CA 1
ATOM 1363 C C . ILE A 1 165 ? -11.049 -2.180 10.800 1.00 88.25 165 ILE A C 1
ATOM 1365 O O . ILE A 1 165 ? -12.007 -2.317 11.555 1.00 88.25 165 ILE A O 1
ATOM 1369 N N . LEU A 1 166 ? -11.141 -1.516 9.642 1.00 89.88 166 LEU A N 1
ATOM 1370 C CA . LEU A 1 166 ? -12.378 -0.875 9.182 1.00 89.88 166 LEU A CA 1
ATOM 1371 C C . LEU A 1 166 ? -13.529 -1.878 9.039 1.00 89.88 166 LEU A C 1
ATOM 1373 O O . LEU A 1 166 ? -14.646 -1.590 9.466 1.00 89.88 166 LEU A O 1
ATOM 1377 N N . ALA A 1 167 ? -13.267 -3.056 8.469 1.00 88.81 167 ALA A N 1
ATOM 1378 C CA . ALA A 1 167 ? -14.272 -4.094 8.288 1.00 88.81 167 ALA A CA 1
ATOM 1379 C C . ALA A 1 167 ? -14.879 -4.526 9.630 1.00 88.81 167 ALA A C 1
ATOM 1381 O O . ALA A 1 167 ? -16.102 -4.558 9.772 1.00 88.81 167 ALA A O 1
ATOM 1382 N N . VAL A 1 168 ? -14.036 -4.777 10.635 1.00 87.00 168 VAL A N 1
ATOM 1383 C CA . VAL A 1 168 ? -14.477 -5.147 11.986 1.00 87.00 168 VAL A CA 1
ATOM 1384 C C . VAL A 1 168 ? -15.181 -3.980 12.685 1.00 87.00 168 VAL A C 1
ATOM 1386 O O . VAL A 1 168 ? -16.239 -4.181 13.272 1.00 87.00 168 VAL A O 1
ATOM 1389 N N . SER A 1 169 ? -14.680 -2.744 12.579 1.00 87.81 169 SER A N 1
ATOM 1390 C CA . SER A 1 169 ? -15.303 -1.572 13.222 1.00 87.81 169 SER A CA 1
ATOM 1391 C C . SER A 1 169 ? -16.725 -1.281 12.739 1.00 87.81 169 SER A C 1
ATOM 1393 O O . SER A 1 169 ? -17.514 -0.684 13.468 1.00 87.81 169 SER A O 1
ATOM 1395 N N . PHE A 1 170 ? -17.065 -1.682 11.513 1.00 89.31 170 PHE A N 1
ATOM 1396 C CA . PHE A 1 170 ? -18.388 -1.457 10.931 1.00 89.31 170 PHE A CA 1
ATOM 1397 C C . PHE A 1 170 ? -19.309 -2.679 10.964 1.00 89.31 170 PHE A C 1
ATOM 1399 O O . PHE A 1 170 ? -20.438 -2.567 10.486 1.00 89.31 170 PHE A O 1
ATOM 1406 N N . ILE A 1 171 ? -18.871 -3.813 11.521 1.00 88.94 171 ILE A N 1
ATOM 1407 C CA . ILE A 1 171 ? -19.577 -5.096 11.390 1.00 88.94 171 ILE A CA 1
ATOM 1408 C C . ILE A 1 171 ? -21.016 -5.052 11.927 1.00 88.94 171 ILE A C 1
ATOM 1410 O O . ILE A 1 171 ? -21.926 -5.488 11.229 1.00 88.94 171 ILE A O 1
ATOM 1414 N N . HIS A 1 172 ? -21.242 -4.417 13.083 1.00 85.19 172 HIS A N 1
ATOM 1415 C CA . HIS A 1 172 ? -22.574 -4.320 13.694 1.00 85.19 172 HIS A CA 1
ATOM 1416 C C . HIS A 1 172 ? -23.389 -3.125 13.169 1.00 85.19 172 HIS A C 1
ATOM 1418 O O . HIS A 1 172 ? -24.594 -3.222 12.961 1.00 85.19 172 HIS A O 1
ATOM 1424 N N . ASN A 1 173 ? -22.737 -1.981 12.930 1.00 88.81 173 ASN A N 1
ATOM 142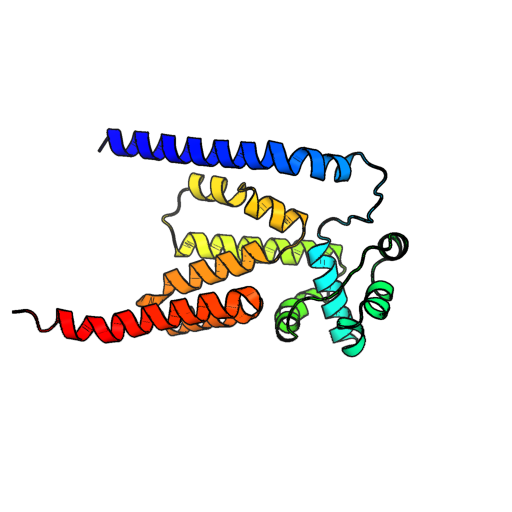5 C CA . ASN A 1 173 ? -23.447 -0.720 12.680 1.00 88.81 173 ASN A CA 1
ATOM 1426 C C . ASN A 1 173 ? -23.682 -0.443 11.185 1.00 88.81 173 ASN A C 1
ATOM 1428 O O . ASN A 1 173 ? -24.584 0.317 10.835 1.00 88.81 173 ASN A O 1
ATOM 1432 N N . LYS A 1 174 ? -22.834 -0.981 10.295 1.00 91.56 174 LYS A N 1
ATOM 1433 C CA . LYS A 1 174 ? -22.874 -0.761 8.836 1.00 91.56 174 LYS A CA 1
ATOM 1434 C C . LYS A 1 174 ? -22.431 -2.036 8.088 1.00 91.56 174 LYS A C 1
ATOM 1436 O O . LYS A 1 174 ? -21.372 -2.031 7.450 1.00 91.56 174 LYS A O 1
ATOM 1441 N N . PRO A 1 175 ? -23.237 -3.113 8.105 1.00 88.69 175 PRO A N 1
ATOM 1442 C CA . PRO A 1 175 ? -22.831 -4.435 7.613 1.00 88.69 175 PRO A CA 1
ATOM 1443 C C . PRO A 1 175 ? -22.467 -4.458 6.121 1.00 88.69 175 PRO A C 1
ATOM 1445 O O . PRO A 1 175 ? -21.533 -5.154 5.731 1.00 88.69 175 PRO A O 1
ATOM 1448 N N . ILE A 1 176 ? -23.126 -3.645 5.284 1.00 93.75 176 ILE A N 1
ATOM 1449 C CA . ILE A 1 176 ? -22.780 -3.516 3.855 1.00 93.75 176 ILE A CA 1
ATOM 1450 C C . ILE A 1 176 ? -21.363 -2.950 3.689 1.00 93.75 176 ILE A C 1
ATOM 1452 O O . ILE A 1 176 ? -20.567 -3.472 2.913 1.00 93.75 176 ILE A O 1
ATOM 1456 N N . LEU A 1 177 ? -21.024 -1.901 4.445 1.00 92.31 177 LEU A N 1
ATOM 1457 C CA . LEU A 1 177 ? -19.704 -1.274 4.383 1.00 92.31 177 LEU A CA 1
ATOM 1458 C C . LEU A 1 177 ? -18.612 -2.214 4.919 1.00 92.31 177 LEU A C 1
ATOM 1460 O O . LEU A 1 177 ? -17.532 -2.295 4.338 1.00 92.31 177 LEU A O 1
ATOM 1464 N N . SER A 1 178 ? -18.918 -2.964 5.981 1.00 88.81 178 SER A N 1
ATOM 1465 C CA . SER A 1 178 ? -18.058 -4.036 6.494 1.00 88.81 178 SER A CA 1
ATOM 1466 C C . SER A 1 178 ? -17.785 -5.101 5.424 1.00 88.81 178 SER A C 1
ATOM 1468 O O . SER A 1 178 ? -16.625 -5.418 5.153 1.00 88.81 178 SER A O 1
ATOM 1470 N N . GLY A 1 179 ? -18.833 -5.577 4.741 1.00 87.25 179 GLY A N 1
ATOM 1471 C CA . GLY A 1 179 ? -18.723 -6.538 3.642 1.00 87.25 179 GLY A CA 1
ATOM 1472 C C . GLY A 1 179 ? -17.876 -6.025 2.475 1.00 87.25 179 GLY A C 1
ATOM 1473 O O . GLY A 1 179 ? -17.048 -6.769 1.956 1.00 87.25 179 GLY A O 1
ATOM 1474 N N . ILE A 1 180 ? -18.004 -4.741 2.109 1.00 91.81 180 ILE A N 1
ATOM 1475 C CA . ILE A 1 180 ? -17.141 -4.109 1.097 1.00 91.81 180 ILE A CA 1
ATOM 1476 C C . ILE A 1 180 ? -15.675 -4.177 1.535 1.00 91.81 180 ILE A C 1
ATOM 1478 O O . ILE A 1 180 ? -14.844 -4.654 0.768 1.00 91.81 180 ILE A O 1
ATOM 1482 N N . PHE A 1 181 ? -15.339 -3.760 2.761 1.00 90.94 181 PHE A N 1
ATOM 1483 C CA . PHE A 1 181 ? -13.953 -3.803 3.236 1.00 90.94 181 PHE A CA 1
ATOM 1484 C C . PHE A 1 181 ? -13.388 -5.227 3.290 1.00 90.94 181 PHE A C 1
ATOM 1486 O O . PHE A 1 181 ? -12.259 -5.436 2.846 1.00 90.94 181 PHE A O 1
ATOM 1493 N N . PHE A 1 182 ? -14.171 -6.216 3.734 1.00 87.94 182 PHE A N 1
ATOM 1494 C CA . PHE A 1 182 ? -13.780 -7.627 3.650 1.00 87.94 182 PHE A CA 1
ATOM 1495 C C . PHE A 1 182 ? -13.588 -8.098 2.202 1.00 87.94 182 PHE A C 1
ATOM 1497 O O . PHE A 1 182 ? -12.626 -8.808 1.911 1.00 87.94 182 PHE A O 1
ATOM 1504 N N . GLY A 1 183 ? -14.442 -7.661 1.276 1.00 86.00 183 GLY A N 1
ATOM 1505 C CA . GLY A 1 183 ? -14.301 -7.932 -0.154 1.00 86.00 183 GLY A CA 1
ATOM 1506 C C . GLY A 1 183 ? -13.008 -7.356 -0.734 1.00 86.00 183 GLY A C 1
ATOM 1507 O O . GLY A 1 183 ? -12.301 -8.046 -1.466 1.00 86.00 183 GLY A O 1
ATOM 1508 N N . LEU A 1 184 ? -12.629 -6.133 -0.351 1.00 88.31 184 LEU A N 1
ATOM 1509 C CA . LEU A 1 184 ? -11.369 -5.515 -0.781 1.00 88.31 184 LEU A CA 1
ATOM 1510 C C . LEU A 1 184 ? -10.133 -6.274 -0.261 1.00 88.31 184 LEU A C 1
ATOM 1512 O O . LEU A 1 184 ? -9.085 -6.245 -0.899 1.00 88.31 184 LEU A O 1
ATOM 1516 N N . LEU A 1 185 ? -10.231 -7.015 0.848 1.00 84.94 185 LEU A N 1
ATOM 1517 C CA . LEU A 1 185 ? -9.120 -7.840 1.345 1.00 84.94 185 LEU A CA 1
ATOM 1518 C C . LEU A 1 185 ? -8.797 -9.042 0.445 1.00 84.94 185 LEU A C 1
ATOM 1520 O O . LEU A 1 185 ? -7.724 -9.637 0.582 1.00 84.94 185 LEU A O 1
ATOM 1524 N N . THR A 1 186 ? -9.668 -9.374 -0.513 1.00 78.75 186 THR A N 1
ATOM 1525 C CA . THR A 1 186 ? -9.450 -10.493 -1.445 1.00 78.75 186 THR A CA 1
ATOM 1526 C C . THR A 1 186 ? -8.278 -10.296 -2.410 1.00 78.75 186 THR A C 1
ATOM 1528 O O . THR A 1 186 ? -7.841 -11.238 -3.071 1.00 78.75 186 THR A O 1
ATOM 1531 N N . ILE A 1 187 ? -7.705 -9.090 -2.433 1.00 72.62 187 ILE A N 1
ATOM 1532 C CA . ILE A 1 187 ? -6.448 -8.742 -3.101 1.00 72.62 187 ILE A CA 1
ATOM 1533 C C . ILE A 1 187 ? -5.285 -9.668 -2.707 1.00 72.62 187 ILE A C 1
ATOM 1535 O O . ILE A 1 187 ? -4.368 -9.880 -3.502 1.00 72.62 187 ILE A O 1
ATOM 1539 N N . LYS A 1 188 ? -5.284 -10.205 -1.480 1.00 69.62 188 LYS A N 1
ATOM 1540 C CA . LYS A 1 188 ? -4.196 -11.040 -0.961 1.00 69.62 188 LYS A CA 1
ATOM 1541 C C . LYS A 1 188 ? -4.692 -12.482 -0.774 1.00 69.62 188 LYS A C 1
ATOM 1543 O O . LYS A 1 188 ? -5.352 -12.752 0.230 1.00 69.62 188 LYS A O 1
ATOM 1548 N N . PRO A 1 189 ? -4.370 -13.423 -1.690 1.00 53.59 189 PRO A N 1
ATOM 1549 C CA . PRO A 1 189 ? -4.952 -14.770 -1.706 1.00 53.59 189 PRO A CA 1
ATOM 1550 C C . PRO A 1 189 ? -4.763 -15.532 -0.395 1.00 53.59 189 PRO A C 1
ATOM 1552 O O . PRO A 1 189 ? -5.685 -16.185 0.084 1.00 53.59 189 PRO A O 1
ATOM 1555 N N . THR A 1 190 ? -3.594 -15.386 0.236 1.00 55.50 190 THR A N 1
ATOM 1556 C CA . THR A 1 190 ? -3.272 -16.031 1.518 1.00 55.50 190 THR A CA 1
ATOM 1557 C C . THR A 1 190 ? -4.133 -15.554 2.685 1.00 55.50 190 THR A C 1
ATOM 1559 O O . THR A 1 190 ? -4.211 -16.246 3.694 1.00 55.50 190 THR A O 1
ATOM 1562 N N . LEU A 1 191 ? -4.803 -14.407 2.563 1.00 55.91 191 LEU A N 1
ATOM 1563 C CA . LEU A 1 191 ? -5.672 -13.871 3.608 1.00 55.91 191 LEU A CA 1
ATOM 1564 C C . LEU A 1 191 ? -7.167 -14.082 3.327 1.00 55.91 191 LEU A C 1
ATOM 1566 O O . LEU A 1 191 ? -7.970 -14.010 4.257 1.00 55.91 191 LEU A O 1
ATOM 1570 N N . VAL A 1 192 ? -7.540 -14.398 2.081 1.00 57.75 192 VAL A N 1
ATOM 1571 C CA . VAL A 1 192 ? -8.933 -14.643 1.667 1.00 57.75 192 VAL A CA 1
ATOM 1572 C C . VAL A 1 192 ? -9.585 -15.704 2.550 1.00 57.75 192 VAL A C 1
ATOM 1574 O O . VAL A 1 192 ? -10.649 -15.454 3.107 1.00 57.75 192 VAL A O 1
ATOM 1577 N N . SER A 1 193 ? -8.935 -16.859 2.732 1.00 50.34 193 SER A N 1
ATOM 1578 C CA . SER A 1 193 ? -9.509 -17.966 3.508 1.00 50.34 193 SER A CA 1
ATOM 1579 C C . SER A 1 193 ? -9.774 -17.583 4.967 1.00 50.34 193 SER A C 1
ATOM 1581 O O . SER A 1 193 ? -10.809 -17.948 5.519 1.00 50.34 193 SER A O 1
ATOM 1583 N N . LEU A 1 194 ? -8.862 -16.826 5.587 1.00 58.72 194 LEU A N 1
ATOM 1584 C CA . LEU A 1 194 ? -8.993 -16.397 6.980 1.00 58.72 194 LEU A CA 1
ATOM 1585 C C . LEU A 1 194 ? -10.131 -15.382 7.133 1.00 58.72 194 LEU A C 1
ATOM 1587 O O . LEU A 1 194 ? -11.003 -15.559 7.980 1.00 58.72 194 LEU A O 1
ATOM 1591 N N . TYR A 1 195 ? -10.181 -14.356 6.283 1.00 59.53 195 TYR A N 1
ATOM 1592 C CA . TYR A 1 195 ? -11.190 -13.300 6.398 1.00 59.53 195 TYR A CA 1
ATOM 1593 C C . TYR A 1 195 ? -12.600 -13.766 6.045 1.00 59.53 195 TYR A C 1
ATOM 1595 O O . TYR A 1 195 ? -13.551 -13.365 6.714 1.00 59.53 195 TYR A O 1
ATOM 1603 N N . HIS A 1 196 ? -12.736 -14.656 5.058 1.00 58.28 196 HIS A N 1
ATOM 1604 C CA . HIS A 1 196 ? -14.031 -15.235 4.707 1.00 58.28 196 HIS A CA 1
ATOM 1605 C C . HIS A 1 196 ? -14.585 -16.090 5.855 1.00 58.28 196 HIS A C 1
ATOM 1607 O O . HIS A 1 196 ? -15.749 -15.945 6.218 1.00 58.28 196 HIS A O 1
ATOM 1613 N N . SER A 1 197 ? -13.737 -16.916 6.485 1.00 59.62 197 SER A N 1
ATOM 1614 C CA . SER A 1 197 ? -14.147 -17.710 7.651 1.00 59.62 197 SER A CA 1
ATOM 1615 C C . SER A 1 197 ? -14.539 -16.845 8.854 1.00 59.62 197 SER A C 1
ATOM 1617 O O . SER A 1 197 ? -15.532 -17.140 9.509 1.00 59.62 197 SER A O 1
ATOM 1619 N N . LEU A 1 198 ? -13.829 -15.741 9.112 1.00 59.62 198 LEU A N 1
ATOM 1620 C CA . LEU A 1 198 ? -14.133 -14.825 10.217 1.00 59.62 198 LEU A CA 1
ATOM 1621 C C . LEU A 1 198 ? -15.455 -14.076 10.012 1.00 59.62 198 LEU A C 1
ATOM 1623 O O . LEU A 1 198 ? -16.264 -14.030 10.934 1.00 59.62 198 LEU A O 1
ATOM 1627 N N . TYR A 1 199 ? -15.705 -13.530 8.817 1.00 61.50 199 TYR A N 1
ATOM 1628 C CA . TYR A 1 199 ? -16.981 -12.873 8.513 1.00 61.50 199 TYR A CA 1
ATOM 1629 C C . TYR A 1 199 ? -18.155 -13.855 8.626 1.00 61.50 199 TYR A C 1
ATOM 1631 O O . TYR A 1 199 ? -19.159 -13.549 9.264 1.00 61.50 199 TYR A O 1
ATOM 1639 N N . PHE A 1 200 ? -17.999 -15.064 8.079 1.00 65.62 200 PHE A N 1
ATOM 1640 C CA . PHE A 1 200 ? -19.013 -16.114 8.153 1.00 65.62 200 PHE A CA 1
ATOM 1641 C C . PHE A 1 200 ? -19.307 -16.532 9.600 1.00 65.62 200 PHE A C 1
ATOM 1643 O O . PHE A 1 200 ? -20.470 -16.611 9.985 1.00 65.62 200 PHE A O 1
ATOM 1650 N N . LEU A 1 201 ? -18.273 -16.732 10.426 1.00 64.06 201 LEU A N 1
ATOM 1651 C CA . LEU A 1 201 ? -18.426 -17.106 11.836 1.00 64.06 201 LEU A CA 1
ATOM 1652 C C . LEU A 1 201 ? -19.086 -16.009 12.676 1.00 64.06 201 LEU A C 1
ATOM 1654 O O . LEU A 1 201 ? -19.901 -16.330 13.535 1.00 64.06 201 LEU A O 1
ATOM 1658 N N . VAL A 1 202 ? -18.771 -14.734 12.435 1.00 65.31 202 VAL A N 1
ATOM 1659 C CA . VAL A 1 202 ? -19.394 -13.630 13.182 1.00 65.31 202 VAL A CA 1
ATOM 1660 C C . VAL A 1 202 ? -20.856 -13.453 12.775 1.00 65.31 202 VAL A C 1
ATOM 1662 O O . VAL A 1 202 ? -21.720 -13.397 13.644 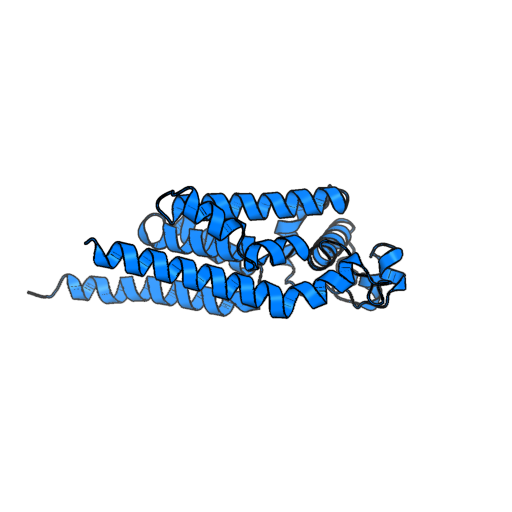1.00 65.31 202 VAL A O 1
ATOM 1665 N N . VAL A 1 203 ? -21.158 -13.444 11.473 1.00 63.06 203 VAL A N 1
ATOM 1666 C CA . VAL A 1 203 ? -22.533 -13.258 10.978 1.00 63.06 203 VAL A CA 1
ATOM 1667 C C . VAL A 1 203 ? -23.432 -14.434 11.366 1.00 63.06 203 VAL A C 1
ATOM 1669 O O . VAL A 1 203 ? -24.563 -14.223 11.796 1.00 63.06 203 VAL A O 1
ATOM 1672 N N . ILE A 1 204 ? -22.938 -15.672 11.274 1.00 61.56 204 ILE A N 1
ATOM 1673 C CA . ILE A 1 204 ? -23.699 -16.855 11.702 1.00 61.56 204 ILE A CA 1
ATOM 1674 C C . ILE A 1 204 ? -23.783 -16.948 13.218 1.00 61.56 204 ILE A C 1
ATOM 1676 O O . ILE A 1 204 ? -24.835 -17.314 13.731 1.00 61.56 204 ILE A O 1
ATOM 1680 N N . GLY A 1 205 ? -22.718 -16.597 13.941 1.00 57.03 205 GLY A N 1
ATOM 1681 C CA . GLY A 1 205 ? -22.752 -16.511 15.396 1.00 57.03 205 GLY A CA 1
ATOM 1682 C C . GLY A 1 205 ? -23.879 -15.591 15.860 1.00 57.03 205 GLY A C 1
ATOM 1683 O O . GLY A 1 205 ? -24.725 -16.001 16.645 1.00 57.03 205 GLY A O 1
ATOM 1684 N N . GLU A 1 206 ? -23.986 -14.385 15.310 1.00 58.22 206 GLU A N 1
ATOM 1685 C CA . GLU A 1 206 ? -25.077 -13.477 15.676 1.00 58.22 206 GLU A CA 1
ATOM 1686 C C . GLU A 1 206 ? -26.462 -14.010 15.287 1.00 58.22 206 GLU A C 1
ATOM 1688 O O . GLU A 1 206 ? -27.394 -13.917 16.087 1.00 58.22 206 GLU A O 1
ATOM 1693 N N . PHE A 1 207 ? -26.596 -14.637 14.114 1.00 56.09 207 PHE A N 1
ATOM 1694 C CA . PHE A 1 207 ? -27.866 -15.212 13.656 1.00 56.09 207 PHE A CA 1
ATOM 1695 C C . PHE A 1 207 ? -28.314 -16.431 14.483 1.00 56.09 207 PHE A C 1
ATOM 1697 O O . PHE A 1 207 ? -29.508 -16.642 14.682 1.00 56.09 207 PHE A O 1
ATOM 1704 N N . LEU A 1 208 ? -27.365 -17.231 14.982 1.00 54.31 208 LEU A N 1
ATOM 1705 C CA . LEU A 1 208 ? -27.634 -18.405 15.815 1.00 54.31 208 LEU A CA 1
ATOM 1706 C C . LEU A 1 208 ? -27.849 -18.050 17.293 1.00 54.31 208 LEU A C 1
ATOM 1708 O O . LEU A 1 208 ? -28.634 -18.722 17.958 1.00 54.31 208 LEU A O 1
ATOM 1712 N N . TYR A 1 209 ? -27.187 -17.011 17.818 1.00 51.91 209 TYR A N 1
ATOM 1713 C CA . TYR A 1 209 ? -27.267 -16.640 19.238 1.00 51.91 209 TYR A CA 1
ATOM 1714 C C . TYR A 1 209 ? -28.346 -15.589 19.561 1.00 51.91 209 TYR A C 1
ATOM 1716 O O . TYR A 1 209 ? -28.835 -15.577 20.692 1.00 51.91 209 TYR A O 1
ATOM 1724 N N . GLN A 1 210 ? -28.785 -14.749 18.611 1.00 52.69 210 GLN A N 1
ATOM 1725 C CA . GLN A 1 210 ? -29.896 -13.805 18.847 1.00 52.69 210 GLN A CA 1
ATOM 1726 C C . GLN A 1 210 ? -31.218 -14.474 19.283 1.00 52.69 210 GLN A C 1
ATOM 1728 O O . GLN A 1 210 ? -31.841 -13.968 20.219 1.00 52.69 210 GLN A O 1
ATOM 1733 N N . PRO A 1 211 ? -31.652 -15.610 18.700 1.00 50.22 211 PRO A N 1
ATOM 1734 C CA . PRO A 1 211 ? -32.874 -16.292 19.134 1.00 50.22 211 PRO A CA 1
ATOM 1735 C C . PRO A 1 211 ? -32.771 -16.893 20.546 1.00 50.22 211 PRO A C 1
ATOM 1737 O O . PRO A 1 211 ? -33.776 -17.014 21.239 1.00 50.22 211 PRO A O 1
ATOM 1740 N N . LEU A 1 212 ? -31.564 -17.259 20.991 1.00 51.00 212 LEU A N 1
ATOM 1741 C CA . LEU A 1 212 ? -31.326 -17.884 22.300 1.00 51.00 212 LEU A CA 1
ATOM 1742 C C . LEU A 1 212 ? -31.375 -16.880 23.462 1.00 51.00 212 LEU A C 1
ATOM 1744 O O . LEU A 1 212 ? -31.745 -17.252 24.570 1.00 51.00 212 LEU A O 1
ATOM 1748 N N . LEU A 1 213 ? -31.048 -15.608 23.217 1.00 52.09 213 LEU A N 1
ATOM 1749 C CA . LEU A 1 213 ? -31.103 -14.547 24.234 1.00 52.09 213 LEU A CA 1
ATOM 1750 C C . LEU A 1 213 ? -32.511 -13.959 24.427 1.00 52.09 213 LEU A C 1
ATOM 1752 O O . LEU A 1 213 ? -32.789 -13.391 25.478 1.00 52.09 213 LEU A O 1
ATOM 1756 N N . LEU A 1 214 ? -33.407 -14.113 23.446 1.00 52.81 214 LEU A N 1
ATOM 1757 C CA . LEU A 1 214 ? -34.802 -13.644 23.508 1.00 52.81 214 LEU A CA 1
ATOM 1758 C C . LEU A 1 214 ? -35.774 -14.664 24.133 1.00 52.81 214 LEU A C 1
ATOM 1760 O O . LEU A 1 214 ? -36.940 -14.338 24.352 1.00 52.81 214 LEU A O 1
ATOM 1764 N N . HIS A 1 215 ? -35.311 -15.882 24.432 1.00 51.66 215 HIS A N 1
ATOM 1765 C CA . HIS A 1 215 ? -36.135 -16.980 24.955 1.00 51.66 215 HIS A CA 1
ATOM 1766 C C . HIS A 1 215 ? -35.674 -17.540 26.308 1.00 51.66 215 HIS A C 1
ATOM 1768 O O . HIS A 1 215 ? -36.164 -18.589 26.726 1.00 51.66 215 HIS A O 1
ATOM 1774 N N . TRP A 1 216 ? -34.782 -16.847 27.019 1.00 36.41 216 TRP A N 1
ATOM 1775 C CA . TRP A 1 216 ? -34.503 -17.178 28.416 1.00 36.41 216 TRP A CA 1
ATOM 1776 C C . TRP A 1 216 ? -35.495 -16.435 29.331 1.00 36.41 216 TRP A C 1
ATOM 1778 O O . TRP A 1 216 ? -35.525 -15.204 29.266 1.00 36.41 216 TRP A O 1
ATOM 1788 N N . PRO A 1 217 ? -36.335 -17.140 30.114 1.00 49.56 217 PRO A N 1
ATOM 1789 C CA . PRO A 1 217 ? -37.228 -16.521 31.095 1.00 49.56 217 PRO A CA 1
ATOM 1790 C C . PRO A 1 217 ? -36.473 -15.859 32.254 1.00 49.56 217 PRO A C 1
ATOM 1792 O O . PRO A 1 217 ? -35.345 -16.309 32.569 1.00 49.56 217 PRO A O 1
#